Protein AF-A0A3N7HIH7-F1 (afdb_monomer_lite)

pLDDT: mean 72.69, std 20.43, range [29.17, 97.56]

Structure (mmCIF, N/CA/C/O backbone):
data_AF-A0A3N7HIH7-F1
#
_entry.id   AF-A0A3N7HIH7-F1
#
loop_
_atom_site.group_PDB
_atom_site.id
_atom_site.type_symbol
_atom_site.label_atom_id
_atom_site.label_alt_id
_atom_site.label_comp_id
_atom_site.label_asym_id
_atom_site.label_entity_id
_atom_site.label_seq_id
_atom_site.pdbx_PDB_ins_code
_atom_site.Cartn_x
_atom_site.Cartn_y
_atom_site.Cartn_z
_atom_site.occupancy
_atom_site.B_iso_or_equiv
_atom_site.auth_seq_id
_atom_site.auth_comp_id
_atom_site.auth_asym_id
_atom_site.auth_atom_id
_atom_site.pdbx_PDB_model_num
ATOM 1 N N . MET A 1 1 ? -7.453 26.188 -29.428 1.00 35.47 1 MET A N 1
ATOM 2 C CA . MET A 1 1 ? -6.052 26.285 -29.882 1.00 35.47 1 MET A CA 1
ATOM 3 C C . MET A 1 1 ? -5.220 26.556 -28.634 1.00 35.47 1 MET A C 1
ATOM 5 O O . MET A 1 1 ? -5.216 27.680 -28.158 1.00 35.47 1 MET A O 1
ATOM 9 N N . VAL A 1 2 ? -4.700 25.507 -27.990 1.00 34.72 2 VAL A N 1
ATOM 10 C CA . VAL A 1 2 ? -3.980 25.624 -26.710 1.00 34.72 2 VAL A CA 1
ATOM 11 C C . VAL A 1 2 ? -2.494 25.546 -27.032 1.00 34.72 2 VAL A C 1
ATOM 13 O O . VAL A 1 2 ? -2.020 24.510 -27.490 1.00 34.72 2 VAL A O 1
ATOM 16 N N . ASN A 1 3 ? -1.790 26.667 -26.881 1.00 35.81 3 ASN A N 1
ATOM 17 C CA . ASN A 1 3 ? -0.357 26.759 -27.138 1.00 35.81 3 ASN A CA 1
ATOM 18 C C . ASN A 1 3 ? 0.405 25.924 -26.103 1.00 35.81 3 ASN A C 1
ATOM 20 O O . ASN A 1 3 ? 0.483 26.299 -24.935 1.00 35.81 3 ASN A O 1
ATOM 24 N N . PHE A 1 4 ? 0.979 24.805 -26.544 1.00 35.56 4 PHE A N 1
ATOM 25 C CA . PHE A 1 4 ? 1.995 24.081 -25.789 1.00 35.56 4 PHE A CA 1
ATOM 26 C C . PHE A 1 4 ? 3.324 24.824 -25.941 1.00 35.56 4 PHE A C 1
ATOM 28 O O . PHE A 1 4 ? 3.888 24.907 -27.031 1.00 35.56 4 PHE A O 1
ATOM 35 N N . PHE A 1 5 ? 3.806 25.399 -24.844 1.00 38.72 5 PHE A N 1
ATOM 36 C CA . PHE A 1 5 ? 5.129 26.004 -24.771 1.00 38.72 5 PHE A CA 1
ATOM 37 C C . PHE A 1 5 ? 6.161 24.866 -24.751 1.00 38.72 5 PHE A C 1
ATOM 39 O O . PHE A 1 5 ? 6.376 24.229 -23.721 1.00 38.72 5 PHE A O 1
ATOM 46 N N . VAL A 1 6 ? 6.754 24.550 -25.905 1.00 36.47 6 VAL A N 1
ATOM 47 C CA . VAL A 1 6 ? 7.844 23.569 -25.996 1.00 36.47 6 VAL A CA 1
ATOM 48 C C . VAL A 1 6 ? 9.114 24.245 -25.489 1.00 36.47 6 VAL A C 1
ATOM 50 O O . VAL A 1 6 ? 9.761 25.008 -26.203 1.00 36.47 6 VAL A O 1
ATOM 53 N N . ALA A 1 7 ? 9.459 23.992 -24.228 1.00 40.62 7 ALA A N 1
ATOM 54 C CA . ALA A 1 7 ? 10.779 24.312 -23.711 1.00 40.62 7 ALA A CA 1
ATOM 55 C C . ALA A 1 7 ? 11.790 23.382 -24.396 1.00 40.62 7 ALA A C 1
ATOM 57 O O . ALA A 1 7 ? 11.833 22.186 -24.114 1.00 40.62 7 ALA A O 1
ATOM 58 N N . VAL A 1 8 ? 12.587 23.920 -25.321 1.00 40.75 8 VAL A N 1
ATOM 59 C CA . VAL A 1 8 ? 13.718 23.198 -25.914 1.00 40.75 8 VAL A CA 1
ATOM 60 C C . VAL A 1 8 ? 14.764 23.009 -24.818 1.00 40.75 8 VAL A C 1
ATOM 62 O O . VAL A 1 8 ? 15.527 23.921 -24.499 1.00 40.75 8 VAL A O 1
ATOM 65 N N . VAL A 1 9 ? 14.771 21.831 -24.195 1.00 45.22 9 VAL A N 1
ATOM 66 C CA . VAL A 1 9 ? 15.782 21.473 -23.199 1.00 45.22 9 VAL A CA 1
ATOM 67 C C . VAL A 1 9 ? 17.042 21.052 -23.946 1.00 45.22 9 VAL A C 1
ATOM 69 O O . VAL A 1 9 ? 17.162 19.925 -24.420 1.00 45.22 9 VAL A O 1
ATOM 72 N N . VAL A 1 10 ? 18.013 21.958 -24.044 1.00 46.09 10 VAL A N 1
ATOM 73 C CA . VAL A 1 10 ? 19.369 21.599 -24.471 1.00 46.09 10 VAL A CA 1
ATOM 74 C C . VAL A 1 10 ? 20.024 20.839 -23.315 1.00 46.09 10 VAL A C 1
ATOM 76 O O . VAL A 1 10 ? 20.563 21.431 -22.383 1.00 46.09 10 VAL A O 1
ATOM 79 N N . VAL A 1 11 ? 19.923 19.507 -23.333 1.00 47.94 11 VAL A N 1
ATOM 80 C CA . VAL A 1 11 ? 20.524 18.651 -22.303 1.00 47.94 11 VAL A CA 1
ATOM 81 C C . VAL A 1 11 ? 22.020 18.490 -22.573 1.00 47.94 11 VAL A C 1
ATOM 83 O O . VAL A 1 11 ? 22.443 17.765 -23.476 1.00 47.94 11 VAL A O 1
ATOM 86 N N . VAL A 1 12 ? 22.835 19.161 -21.759 1.00 49.09 12 VAL A N 1
ATOM 87 C CA . VAL A 1 12 ? 24.272 18.888 -21.643 1.00 49.09 12 VAL A CA 1
ATOM 88 C C . VAL A 1 12 ? 24.453 17.583 -20.861 1.00 49.09 12 VAL A C 1
ATOM 90 O O . VAL A 1 12 ? 23.816 17.378 -19.827 1.00 49.09 12 VAL A O 1
ATOM 93 N N . VAL A 1 13 ? 25.307 16.691 -21.365 1.00 51.38 13 VAL A N 1
ATOM 94 C CA . VAL A 1 13 ? 25.664 15.414 -20.723 1.00 51.38 13 VAL A CA 1
ATOM 95 C C . VAL A 1 13 ? 26.491 15.733 -19.477 1.00 51.38 13 VAL A C 1
ATOM 97 O O . VAL A 1 13 ? 27.703 15.907 -19.546 1.00 51.38 13 VAL A O 1
ATOM 100 N N . THR A 1 14 ? 25.826 15.858 -18.333 1.00 54.22 14 THR A N 1
ATOM 101 C CA . THR A 1 14 ? 26.451 15.997 -17.013 1.00 54.22 14 THR A CA 1
ATOM 102 C C . THR A 1 14 ? 26.058 14.808 -16.139 1.00 54.22 14 THR A C 1
ATOM 104 O O . THR A 1 14 ? 24.995 14.211 -16.325 1.00 54.22 14 THR A O 1
ATOM 107 N N . GLY A 1 15 ? 26.912 14.442 -15.176 1.00 51.56 15 GLY A N 1
ATOM 108 C CA . GLY A 1 15 ? 26.682 13.296 -14.282 1.00 51.56 15 GLY A CA 1
ATOM 109 C C . GLY A 1 15 ? 25.436 13.414 -13.391 1.00 51.56 15 GLY A C 1
ATOM 110 O O . GLY A 1 15 ? 25.001 12.419 -12.827 1.00 51.56 15 GLY A O 1
ATOM 111 N N . GLY A 1 16 ? 24.840 14.609 -13.295 1.00 61.75 16 GLY A N 1
ATOM 112 C CA . GLY A 1 16 ? 23.629 14.866 -12.514 1.00 61.75 16 GLY A CA 1
ATOM 113 C C . GLY A 1 16 ? 22.311 14.682 -13.273 1.00 61.75 16 GLY A C 1
ATOM 114 O O . GLY A 1 16 ? 21.254 14.784 -12.658 1.00 61.75 16 GLY A O 1
ATOM 115 N N . ASN A 1 17 ? 22.333 14.438 -14.591 1.00 65.12 17 ASN A N 1
ATOM 116 C CA . ASN A 1 17 ? 21.103 14.253 -15.361 1.00 65.12 17 ASN A CA 1
ATOM 117 C C . ASN A 1 17 ? 20.782 12.753 -15.546 1.00 65.12 17 ASN A C 1
ATOM 119 O O . ASN A 1 17 ? 21.523 12.066 -16.259 1.00 65.12 17 ASN A O 1
ATOM 123 N N . PRO A 1 18 ? 19.661 12.242 -14.996 1.00 65.50 18 PRO A N 1
ATOM 124 C CA . PRO A 1 18 ? 19.299 10.822 -15.086 1.00 65.50 18 PRO A CA 1
ATOM 125 C C . PRO A 1 18 ? 19.051 10.336 -16.527 1.00 65.50 18 PRO A C 1
ATOM 127 O O . PRO A 1 18 ? 19.099 9.139 -16.790 1.00 65.50 18 PRO A O 1
ATOM 130 N N . TYR A 1 19 ? 18.852 11.247 -17.487 1.00 66.06 19 TYR A N 1
ATOM 131 C CA . TYR A 1 19 ? 18.615 10.931 -18.901 1.00 66.06 19 TYR A CA 1
ATOM 132 C C . TYR A 1 19 ? 19.877 10.951 -19.769 1.00 66.06 19 TYR A C 1
ATOM 134 O O . TYR A 1 19 ? 19.815 10.656 -20.961 1.00 66.06 19 TYR A O 1
ATOM 142 N N . SER A 1 20 ? 21.033 11.276 -19.190 1.00 71.12 20 SER A N 1
ATOM 143 C CA . SER A 1 20 ? 22.301 11.443 -19.908 1.00 71.12 20 SER A CA 1
ATOM 144 C C . SER A 1 20 ? 22.701 10.193 -20.714 1.00 71.12 20 SER A C 1
ATOM 146 O O . SER A 1 20 ? 23.055 10.284 -21.890 1.00 71.12 20 SER A O 1
ATOM 148 N N . ARG A 1 21 ? 22.532 9.000 -20.122 1.00 74.19 21 ARG A N 1
ATOM 149 C CA . ARG A 1 21 ? 22.808 7.706 -20.780 1.00 74.19 21 ARG A CA 1
ATOM 150 C C . ARG A 1 21 ? 21.841 7.398 -21.926 1.00 74.19 21 ARG A C 1
ATOM 152 O O . ARG A 1 21 ? 22.224 6.787 -22.915 1.00 74.19 21 ARG A O 1
ATOM 159 N N . LEU A 1 22 ? 20.598 7.844 -21.802 1.00 70.44 22 LEU A N 1
ATOM 160 C CA . LEU A 1 22 ? 19.528 7.577 -22.762 1.00 70.44 22 LEU A CA 1
ATOM 161 C C . LEU A 1 22 ? 19.644 8.505 -23.978 1.00 70.44 22 LEU A C 1
ATOM 163 O O . LEU A 1 22 ? 19.509 8.068 -25.116 1.00 70.44 22 LEU A O 1
ATOM 167 N N . MET A 1 23 ? 20.029 9.760 -23.743 1.00 72.50 23 MET A N 1
ATOM 168 C CA . MET A 1 23 ? 20.368 10.717 -24.799 1.00 72.50 23 MET A CA 1
ATOM 169 C C . MET A 1 23 ? 21.633 10.319 -25.577 1.00 72.50 23 MET A C 1
ATOM 171 O O . MET A 1 23 ? 21.746 10.628 -26.764 1.00 72.50 23 MET A O 1
ATOM 175 N N . ALA A 1 24 ? 22.572 9.600 -24.951 1.00 77.56 24 ALA A N 1
ATOM 176 C CA . ALA A 1 24 ? 23.730 9.045 -25.653 1.00 77.56 24 ALA A CA 1
ATOM 177 C C . ALA A 1 24 ? 23.321 7.990 -26.700 1.00 77.56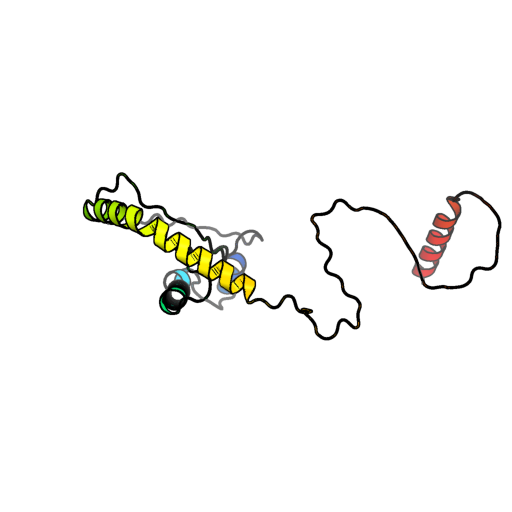 24 ALA A C 1
ATOM 179 O O . ALA A 1 24 ? 23.823 8.027 -27.820 1.00 77.56 24 ALA A O 1
ATOM 180 N N . LEU A 1 25 ? 22.354 7.120 -26.384 1.00 76.12 25 LEU A N 1
ATOM 181 C CA . LEU A 1 25 ? 21.837 6.106 -27.317 1.00 76.12 25 LEU A CA 1
ATOM 182 C C . LEU A 1 25 ? 21.152 6.723 -28.544 1.00 76.12 25 LEU A C 1
ATOM 184 O O . LEU A 1 25 ? 21.285 6.200 -29.651 1.00 76.12 25 LEU A O 1
ATOM 188 N N . GLN A 1 26 ? 20.480 7.862 -28.364 1.00 77.25 26 GLN A N 1
ATOM 189 C CA . GLN A 1 26 ? 19.893 8.616 -29.470 1.00 77.25 26 GLN A CA 1
ATOM 190 C C . GLN A 1 26 ? 20.966 9.234 -30.379 1.00 77.25 26 GLN A C 1
ATOM 192 O O . GLN A 1 26 ? 20.848 9.189 -31.601 1.00 77.25 26 GLN A O 1
ATOM 197 N N . ARG A 1 27 ? 22.071 9.737 -29.810 1.00 76.81 27 ARG A N 1
ATOM 198 C CA . ARG A 1 27 ? 23.220 10.238 -30.594 1.00 76.81 27 ARG A CA 1
ATOM 199 C C . ARG A 1 27 ? 23.995 9.137 -31.317 1.00 76.81 27 ARG A C 1
ATOM 201 O O . ARG A 1 27 ? 24.620 9.416 -32.333 1.00 76.81 27 ARG A O 1
ATOM 208 N N . MET A 1 28 ? 23.949 7.906 -30.813 1.00 83.50 28 MET A N 1
ATOM 209 C CA . MET A 1 28 ? 24.539 6.733 -31.464 1.00 83.50 28 MET A CA 1
ATOM 210 C C . MET A 1 28 ? 23.671 6.171 -32.602 1.00 83.50 28 MET A C 1
ATOM 212 O O . MET A 1 28 ? 24.068 5.194 -33.229 1.00 83.50 28 MET A O 1
ATOM 216 N N . GLY A 1 29 ? 22.494 6.754 -32.870 1.00 79.00 29 GLY A N 1
ATOM 217 C CA . GLY A 1 29 ? 21.594 6.302 -33.936 1.00 79.00 29 GLY A CA 1
ATOM 218 C C . GLY A 1 29 ? 20.944 4.940 -33.671 1.00 79.00 29 GLY A C 1
ATOM 219 O O . GLY A 1 29 ? 20.425 4.324 -34.593 1.00 79.00 29 GLY A O 1
ATOM 220 N N . ILE A 1 30 ? 20.986 4.455 -32.424 1.00 81.31 30 ILE A N 1
ATOM 221 C CA . ILE A 1 30 ? 20.379 3.175 -32.027 1.00 81.31 30 ILE A CA 1
ATOM 222 C C . ILE A 1 30 ? 18.875 3.353 -31.764 1.00 81.31 30 ILE A C 1
ATOM 224 O O . ILE A 1 30 ? 18.092 2.431 -31.977 1.00 81.31 30 ILE A O 1
ATOM 228 N N . VAL A 1 31 ? 18.460 4.535 -31.294 1.00 73.31 31 VAL A N 1
ATOM 229 C CA . VAL A 1 31 ? 17.062 4.866 -30.983 1.00 73.31 31 VAL A CA 1
ATOM 230 C C . VAL A 1 31 ? 16.741 6.259 -31.520 1.00 73.31 31 VAL A C 1
ATOM 232 O O . VAL A 1 31 ? 17.356 7.228 -31.092 1.00 73.31 31 VAL A O 1
ATOM 235 N N . ASP A 1 32 ? 15.759 6.376 -32.417 1.00 75.12 32 ASP A N 1
ATOM 236 C CA . ASP A 1 32 ? 15.474 7.635 -33.127 1.00 75.12 32 ASP A CA 1
ATOM 237 C C . ASP A 1 32 ? 14.960 8.758 -32.215 1.00 75.12 32 ASP A C 1
ATOM 239 O O . ASP A 1 32 ? 15.426 9.897 -32.274 1.00 75.12 32 ASP A O 1
ATOM 243 N N . ASN A 1 33 ? 13.970 8.450 -31.372 1.00 74.25 33 ASN A N 1
ATOM 244 C CA . ASN A 1 33 ? 13.333 9.431 -30.500 1.00 74.25 33 ASN A CA 1
ATOM 245 C C . ASN A 1 33 ? 13.012 8.821 -29.135 1.00 74.25 33 ASN A C 1
ATOM 247 O O . ASN A 1 33 ? 11.995 8.144 -28.964 1.00 74.25 33 ASN A O 1
ATOM 251 N N . TYR A 1 34 ? 13.882 9.084 -28.160 1.00 69.00 34 TYR A N 1
ATOM 252 C CA . TYR A 1 34 ? 13.726 8.568 -26.806 1.00 69.00 34 TYR A CA 1
ATOM 253 C C . TYR A 1 34 ? 12.529 9.191 -26.068 1.00 69.00 34 TYR A C 1
ATOM 255 O O . TYR A 1 34 ? 11.944 8.556 -25.194 1.00 69.00 34 TYR A O 1
ATOM 263 N N . GLU A 1 35 ? 12.101 10.403 -26.434 1.00 68.06 35 GLU A N 1
ATOM 264 C CA . GLU A 1 35 ? 10.983 11.078 -25.761 1.00 68.06 35 GLU A CA 1
ATOM 265 C C . GLU A 1 35 ? 9.656 10.331 -25.930 1.00 68.06 35 GLU A C 1
ATOM 267 O O . GLU A 1 35 ? 8.828 10.358 -25.020 1.00 68.06 35 GLU A O 1
ATOM 272 N N . ARG A 1 36 ? 9.506 9.559 -27.016 1.00 69.00 36 ARG A N 1
ATOM 273 C CA . ARG A 1 36 ? 8.323 8.720 -27.263 1.00 69.00 36 ARG A CA 1
ATOM 274 C C . ARG A 1 36 ? 8.100 7.653 -26.198 1.00 69.00 36 ARG A C 1
ATOM 276 O O . ARG A 1 36 ? 6.976 7.190 -26.051 1.00 69.00 36 ARG A O 1
ATOM 283 N N . ILE A 1 37 ? 9.120 7.250 -25.435 1.00 64.88 37 ILE A N 1
ATOM 284 C CA . ILE A 1 37 ? 8.929 6.262 -24.362 1.00 64.88 37 ILE A CA 1
ATOM 285 C C . ILE A 1 37 ? 8.016 6.795 -23.249 1.00 64.88 37 ILE A C 1
ATOM 287 O O . ILE A 1 37 ? 7.346 6.013 -22.583 1.00 64.88 37 ILE A O 1
ATOM 291 N N . ARG A 1 38 ? 7.935 8.124 -23.081 1.00 63.62 38 ARG A N 1
ATOM 292 C CA . ARG A 1 38 ? 7.010 8.766 -22.136 1.00 63.62 38 ARG A CA 1
ATOM 293 C C . ARG A 1 38 ? 5.553 8.655 -22.575 1.00 63.62 38 ARG A C 1
ATOM 295 O O . ARG A 1 38 ? 4.674 8.658 -21.718 1.00 63.62 38 ARG A O 1
ATOM 302 N N . ASP A 1 39 ? 5.310 8.501 -23.875 1.00 65.69 39 ASP A N 1
ATOM 303 C CA . ASP A 1 39 ? 3.968 8.290 -24.423 1.00 65.69 39 ASP A CA 1
ATOM 304 C C . ASP A 1 39 ? 3.482 6.848 -24.185 1.00 65.69 39 ASP A C 1
ATOM 306 O O . ASP A 1 39 ? 2.282 6.580 -24.176 1.00 65.69 39 ASP A O 1
ATOM 310 N N . PHE A 1 40 ? 4.407 5.914 -23.936 1.00 63.38 40 PHE A N 1
ATOM 311 C CA . PHE A 1 40 ? 4.116 4.512 -23.646 1.00 63.38 40 PHE A CA 1
ATOM 312 C C . PHE A 1 40 ? 4.251 4.231 -22.140 1.00 63.38 40 PHE A C 1
ATOM 314 O O . PHE A 1 40 ? 5.221 3.644 -21.669 1.00 63.38 40 PHE A O 1
ATOM 321 N N . SER A 1 41 ? 3.236 4.606 -21.357 1.00 67.00 41 SER A N 1
ATOM 322 C CA . SER A 1 41 ? 3.176 4.439 -19.890 1.00 67.00 41 SER A CA 1
ATOM 323 C C . SER A 1 41 ? 2.914 2.999 -19.400 1.00 67.00 41 SER A C 1
ATOM 325 O O . SER A 1 41 ? 2.452 2.789 -18.276 1.00 67.00 41 SER A O 1
ATOM 327 N N . VAL A 1 42 ? 3.238 1.985 -20.209 1.00 78.00 42 VAL A N 1
ATOM 328 C CA . VAL A 1 42 ? 2.938 0.567 -19.930 1.00 78.00 42 VAL A CA 1
ATOM 329 C C . VAL A 1 42 ? 3.601 0.094 -18.633 1.00 78.00 42 VAL A C 1
ATOM 331 O O . VAL A 1 42 ? 2.963 -0.572 -17.820 1.00 78.00 42 VAL A O 1
ATOM 334 N N . ALA A 1 43 ? 4.858 0.483 -18.404 1.00 79.69 43 ALA A N 1
ATOM 335 C CA . ALA A 1 43 ? 5.605 0.069 -17.220 1.00 79.69 43 ALA A CA 1
ATOM 336 C C . ALA A 1 43 ? 5.017 0.650 -15.922 1.00 79.69 43 ALA A C 1
ATOM 338 O O . ALA A 1 43 ? 4.796 -0.087 -14.967 1.00 79.69 43 ALA A O 1
ATOM 339 N N . VAL A 1 44 ? 4.702 1.950 -15.889 1.00 85.38 44 VAL A N 1
ATOM 340 C CA . VAL A 1 44 ? 4.173 2.608 -14.678 1.00 85.38 44 VAL A CA 1
ATOM 341 C C . VAL A 1 44 ? 2.786 2.072 -14.325 1.00 85.38 44 VAL A C 1
ATOM 343 O O . VAL A 1 44 ? 2.529 1.760 -13.165 1.00 85.38 44 VAL A O 1
ATOM 346 N N . ILE A 1 45 ? 1.911 1.898 -15.322 1.00 88.56 45 ILE A N 1
ATOM 347 C CA . ILE A 1 45 ? 0.576 1.325 -15.109 1.00 88.56 45 ILE A CA 1
ATOM 348 C C . ILE A 1 45 ? 0.685 -0.131 -14.633 1.00 88.56 45 ILE A C 1
ATOM 350 O O . ILE A 1 45 ? -0.029 -0.520 -13.712 1.00 88.56 45 ILE A O 1
ATOM 354 N N . GLY A 1 46 ? 1.605 -0.918 -15.202 1.00 91.69 46 GLY A N 1
ATOM 355 C CA . GLY A 1 46 ? 1.855 -2.298 -14.780 1.00 91.69 46 GLY A CA 1
ATOM 356 C C . GLY A 1 46 ? 2.322 -2.405 -13.326 1.00 91.69 46 GLY A C 1
ATOM 357 O O . GLY A 1 46 ? 1.788 -3.218 -12.572 1.00 91.69 46 GLY A O 1
ATOM 358 N N . VAL A 1 47 ? 3.253 -1.542 -12.903 1.00 91.44 47 VAL A N 1
ATOM 359 C CA . VAL A 1 47 ? 3.715 -1.482 -11.505 1.00 91.44 47 VAL A CA 1
ATOM 360 C C . VAL A 1 47 ? 2.563 -1.120 -10.566 1.00 91.44 47 VAL A C 1
ATOM 362 O O . VAL A 1 47 ? 2.342 -1.810 -9.573 1.00 91.44 47 VAL A O 1
ATOM 365 N N . VAL A 1 48 ? 1.778 -0.087 -10.890 1.00 93.62 48 VAL A N 1
ATOM 366 C CA . VAL A 1 48 ? 0.636 0.334 -10.058 1.00 93.62 48 VAL A CA 1
ATOM 367 C C . VAL A 1 48 ? -0.423 -0.768 -9.957 1.00 93.62 48 VAL A C 1
ATOM 369 O O . VAL A 1 48 ? -0.929 -1.029 -8.865 1.00 93.62 48 VAL A O 1
ATOM 372 N N . ALA A 1 49 ? -0.729 -1.454 -11.061 1.00 95.12 49 ALA A N 1
ATOM 373 C CA . ALA A 1 49 ? -1.665 -2.574 -11.062 1.00 95.12 49 ALA A CA 1
ATOM 374 C C . ALA A 1 49 ? -1.171 -3.727 -10.175 1.00 95.12 49 ALA A C 1
ATOM 376 O O . ALA A 1 49 ? -1.931 -4.228 -9.348 1.00 95.12 49 ALA A O 1
ATOM 377 N N . GLY A 1 50 ? 0.107 -4.106 -10.288 1.00 95.75 50 GLY A N 1
ATOM 378 C CA . GLY A 1 50 ? 0.707 -5.146 -9.450 1.00 95.75 50 GLY A CA 1
ATOM 379 C C . GLY A 1 50 ? 0.637 -4.813 -7.958 1.00 95.75 50 GLY A C 1
ATOM 380 O O . GLY A 1 50 ? 0.183 -5.637 -7.163 1.00 95.75 50 GLY A O 1
ATOM 381 N N . LEU A 1 51 ? 0.995 -3.581 -7.584 1.00 95.38 51 LEU A N 1
ATOM 382 C CA . LEU A 1 51 ? 0.918 -3.108 -6.199 1.00 95.38 51 LEU A CA 1
ATOM 383 C C . LEU A 1 51 ? -0.520 -3.126 -5.657 1.00 95.38 51 LEU A C 1
ATOM 385 O O . LEU A 1 51 ? -0.743 -3.510 -4.507 1.00 95.38 51 LEU A O 1
ATOM 389 N N . LEU A 1 52 ? -1.508 -2.764 -6.481 1.00 96.00 52 LEU A N 1
ATOM 390 C CA . LEU A 1 52 ? -2.919 -2.804 -6.098 1.00 96.00 52 LEU A CA 1
ATOM 391 C C . LEU A 1 52 ? -3.409 -4.240 -5.867 1.00 96.00 52 LEU A C 1
ATOM 393 O O . LEU A 1 52 ? -4.055 -4.505 -4.849 1.00 96.00 52 LEU A O 1
ATOM 397 N N . VAL A 1 53 ? -3.090 -5.174 -6.773 1.00 97.56 53 VAL A N 1
ATOM 398 C CA . VAL A 1 53 ? -3.450 -6.594 -6.608 1.00 97.56 53 VAL A CA 1
ATOM 399 C C . VAL A 1 53 ? -2.798 -7.158 -5.352 1.00 97.56 53 VAL A C 1
ATOM 401 O O . VAL A 1 53 ? -3.471 -7.802 -4.552 1.00 97.56 53 VAL A O 1
ATOM 404 N N . GLN A 1 54 ? -1.521 -6.857 -5.119 1.00 96.06 54 GLN A N 1
ATOM 405 C CA . GLN A 1 54 ? -0.823 -7.303 -3.919 1.00 96.06 54 GLN A CA 1
ATOM 406 C C . GLN A 1 54 ? -1.470 -6.751 -2.643 1.00 96.06 54 GLN A C 1
ATOM 408 O O . GLN A 1 54 ? -1.662 -7.497 -1.686 1.00 96.06 54 GLN A O 1
ATOM 413 N N . ASN A 1 55 ? -1.853 -5.470 -2.612 1.00 95.50 55 ASN A N 1
ATOM 414 C CA . ASN A 1 55 ? -2.544 -4.891 -1.458 1.00 95.50 55 ASN A CA 1
ATOM 415 C C . ASN A 1 55 ? -3.935 -5.509 -1.244 1.00 95.50 55 ASN A C 1
ATOM 417 O O . ASN A 1 55 ? -4.334 -5.755 -0.109 1.00 95.50 55 ASN A O 1
ATOM 421 N N . THR A 1 56 ? -4.633 -5.824 -2.336 1.00 95.94 56 THR A N 1
ATOM 422 C CA . THR A 1 56 ? -5.935 -6.504 -2.309 1.00 95.94 56 THR A CA 1
ATOM 423 C C . THR A 1 56 ? -5.809 -7.915 -1.740 1.00 95.94 56 THR A C 1
ATOM 425 O O . THR A 1 56 ? -6.585 -8.294 -0.869 1.00 95.94 56 THR A O 1
ATOM 428 N N . LEU A 1 57 ? -4.804 -8.681 -2.176 1.00 96.31 57 LEU A N 1
ATOM 429 C CA . LEU A 1 57 ? -4.534 -10.021 -1.653 1.00 96.31 57 LEU A CA 1
ATOM 430 C C . LEU A 1 57 ? -4.195 -9.976 -0.163 1.00 96.31 57 LEU A C 1
ATOM 432 O O . LEU A 1 57 ? -4.807 -10.715 0.602 1.00 96.31 57 LEU A O 1
ATOM 436 N N . LYS A 1 58 ? -3.295 -9.073 0.256 1.00 95.62 58 LYS A N 1
ATOM 437 C CA . LYS A 1 58 ? -2.964 -8.869 1.677 1.00 95.62 58 LYS A CA 1
ATOM 438 C C . LYS A 1 58 ? -4.213 -8.579 2.513 1.00 95.62 58 LYS A C 1
ATOM 440 O O . LYS A 1 58 ? -4.387 -9.158 3.580 1.00 95.62 58 LYS A O 1
ATOM 445 N N . PHE A 1 59 ? -5.111 -7.731 2.005 1.00 94.00 59 PHE A N 1
ATOM 446 C CA . PHE A 1 59 ? -6.351 -7.371 2.693 1.00 94.00 59 PHE A CA 1
ATOM 447 C C . PHE A 1 59 ? -7.348 -8.536 2.789 1.00 94.00 59 PHE A C 1
ATOM 449 O O . PHE A 1 59 ? -7.872 -8.805 3.866 1.00 94.00 59 PHE A O 1
ATOM 456 N N . LEU A 1 60 ? -7.603 -9.246 1.685 1.00 95.00 60 LEU A N 1
ATOM 457 C CA . LEU A 1 60 ? -8.605 -10.318 1.642 1.00 95.00 60 LEU A CA 1
ATOM 458 C C . LEU A 1 60 ? -8.156 -11.588 2.369 1.00 95.00 60 LEU A C 1
ATOM 460 O O . LEU A 1 60 ? -8.968 -12.244 3.015 1.00 95.00 60 LEU A O 1
ATOM 464 N N . LEU A 1 61 ? -6.876 -11.936 2.255 1.00 94.00 61 LEU A N 1
ATOM 465 C CA . LEU A 1 61 ? -6.308 -13.150 2.842 1.00 94.00 61 LEU A CA 1
ATOM 466 C C . LEU A 1 61 ? -5.682 -12.903 4.226 1.00 94.00 61 LEU A C 1
ATOM 468 O O . LEU A 1 61 ? -5.166 -13.841 4.822 1.00 94.00 61 LEU A O 1
ATOM 472 N N . GLN A 1 62 ? -5.744 -11.668 4.739 1.00 87.62 62 GLN A N 1
ATOM 473 C CA . GLN A 1 62 ? -5.288 -11.282 6.082 1.00 87.62 62 GLN A CA 1
ATOM 474 C C . GLN A 1 62 ? -3.824 -11.664 6.373 1.00 87.62 62 GLN A C 1
ATOM 476 O O . GLN A 1 62 ? -3.515 -12.152 7.456 1.00 87.62 62 GLN A O 1
ATOM 481 N N . PHE A 1 63 ? -2.920 -11.434 5.415 1.00 90.31 63 PHE A N 1
ATOM 482 C CA . PHE A 1 63 ? -1.483 -11.678 5.588 1.00 90.31 63 PHE A CA 1
ATOM 483 C C . PHE A 1 63 ? -0.655 -10.437 5.247 1.00 90.31 63 PHE A C 1
ATOM 485 O O . PHE A 1 63 ? -1.009 -9.645 4.368 1.00 90.31 63 PHE A O 1
ATOM 492 N N . GLY A 1 64 ? 0.489 -10.294 5.917 1.00 90.94 64 GLY A N 1
ATOM 493 C CA . GLY A 1 64 ? 1.372 -9.140 5.764 1.00 90.94 64 GLY A CA 1
ATOM 494 C C . GLY A 1 64 ? 0.721 -7.814 6.178 1.00 90.94 64 GLY A C 1
ATOM 495 O O . GLY A 1 64 ? -0.361 -7.771 6.758 1.00 90.94 64 GLY A O 1
ATOM 496 N N . HIS A 1 65 ? 1.391 -6.701 5.869 1.00 89.00 65 HIS A N 1
ATOM 497 C CA . HIS A 1 65 ? 0.906 -5.363 6.215 1.00 89.00 65 HIS A CA 1
ATOM 498 C C . HIS A 1 65 ? 0.160 -4.710 5.041 1.00 89.00 65 HIS A C 1
ATOM 500 O O . HIS A 1 65 ? 0.726 -4.527 3.955 1.00 89.00 65 HIS A O 1
ATOM 506 N N . VAL A 1 66 ? -1.098 -4.315 5.250 1.00 93.06 66 VAL A N 1
ATOM 507 C CA . VAL A 1 66 ? -1.906 -3.571 4.265 1.00 93.06 66 VAL A CA 1
ATOM 508 C C . VAL A 1 66 ? -1.547 -2.090 4.324 1.00 93.06 66 VAL A C 1
ATOM 510 O O . VAL A 1 66 ? -1.509 -1.498 5.395 1.00 93.06 66 VAL A O 1
ATOM 513 N N . SER A 1 67 ? -1.287 -1.471 3.174 1.00 93.69 67 SER A N 1
ATOM 514 C CA . SER A 1 67 ? -0.943 -0.046 3.102 1.00 93.69 67 SER A CA 1
ATOM 515 C C . SER A 1 67 ? -2.185 0.764 2.705 1.00 93.69 67 SER A C 1
ATOM 517 O O . SER A 1 67 ? -2.694 0.550 1.601 1.00 93.6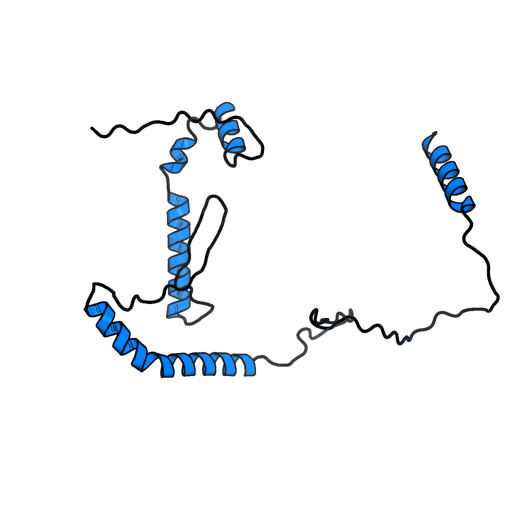9 67 SER A O 1
ATOM 519 N N . PRO A 1 68 ? -2.682 1.694 3.548 1.00 92.50 68 PRO A N 1
ATOM 520 C CA . PRO A 1 68 ? -3.822 2.554 3.203 1.00 92.50 68 PRO A CA 1
ATOM 521 C C . PRO A 1 68 ? -3.522 3.491 2.030 1.00 92.50 68 PRO A C 1
ATOM 523 O O . PRO A 1 68 ? -4.394 3.780 1.214 1.00 92.50 68 PRO A O 1
ATOM 526 N N . TYR A 1 69 ? -2.273 3.945 1.937 1.00 94.31 69 TYR A N 1
ATOM 527 C CA . TYR A 1 69 ? -1.750 4.676 0.796 1.00 94.31 69 TYR A CA 1
ATOM 528 C C . TYR A 1 69 ? -0.337 4.194 0.479 1.00 94.31 69 TYR A C 1
ATOM 530 O O . TYR A 1 69 ? 0.510 4.069 1.367 1.00 94.31 69 TYR A O 1
ATOM 538 N N . LEU A 1 70 ? -0.086 3.976 -0.809 1.00 94.88 70 LEU A N 1
ATOM 539 C CA . LEU A 1 70 ? 1.226 3.671 -1.354 1.00 94.88 70 LEU A CA 1
ATOM 540 C C . LEU A 1 70 ? 1.418 4.488 -2.631 1.00 94.88 70 LEU A C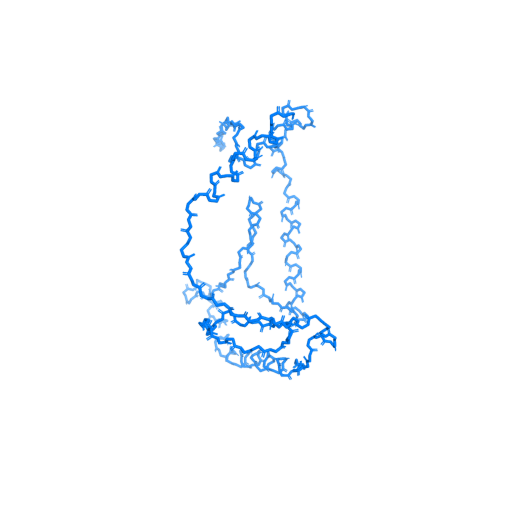 1
ATOM 542 O O . LEU A 1 70 ? 0.696 4.303 -3.610 1.00 94.88 70 LEU A O 1
ATOM 546 N N . GLY A 1 71 ? 2.376 5.409 -2.605 1.00 93.12 71 GLY A N 1
ATOM 547 C CA . GLY A 1 71 ? 2.790 6.160 -3.783 1.00 93.12 71 GLY A CA 1
ATOM 548 C C . GLY A 1 71 ? 3.917 5.454 -4.533 1.00 93.12 71 GLY A C 1
ATOM 549 O O . GLY A 1 71 ? 4.655 4.658 -3.958 1.00 93.12 71 GLY A O 1
ATOM 550 N N . TYR A 1 72 ? 4.086 5.799 -5.809 1.00 92.50 72 TYR A N 1
ATOM 551 C CA . TYR A 1 72 ? 5.231 5.374 -6.611 1.00 92.50 72 TYR A CA 1
ATOM 552 C C . TYR A 1 72 ? 5.796 6.561 -7.393 1.00 92.50 72 TYR A C 1
ATOM 554 O O . TYR A 1 72 ? 5.091 7.187 -8.186 1.00 92.50 72 TYR A O 1
ATOM 562 N N . ASN A 1 73 ? 7.072 6.877 -7.162 1.00 87.62 73 ASN A N 1
ATOM 563 C CA . ASN A 1 73 ? 7.831 7.845 -7.944 1.00 87.62 73 ASN A CA 1
ATOM 564 C C . ASN A 1 73 ? 8.919 7.121 -8.744 1.00 87.62 73 ASN A C 1
ATOM 566 O O . ASN A 1 73 ? 10.000 6.846 -8.224 1.00 87.62 73 ASN A O 1
ATOM 570 N N . SER A 1 74 ? 8.637 6.872 -10.023 1.00 84.81 74 SER A N 1
ATOM 571 C CA . SER A 1 74 ? 9.516 6.139 -10.943 1.00 84.81 74 SER A CA 1
ATOM 572 C C . SER A 1 74 ? 10.837 6.840 -11.258 1.00 84.81 74 SER A C 1
ATOM 574 O O . SER A 1 74 ? 11.741 6.214 -11.787 1.00 84.81 74 SER A O 1
ATOM 576 N N . LEU A 1 75 ? 10.967 8.144 -10.990 1.00 80.19 75 LEU A N 1
ATOM 577 C CA . LEU A 1 75 ? 12.211 8.871 -11.277 1.00 80.19 75 LEU A CA 1
ATOM 578 C C . LEU A 1 75 ? 13.276 8.671 -10.199 1.00 80.19 75 LEU A C 1
ATOM 580 O O . LEU A 1 75 ? 14.456 8.876 -10.466 1.00 80.19 75 LEU A O 1
ATOM 584 N N . LYS A 1 76 ? 12.851 8.349 -8.975 1.00 84.94 76 LYS A N 1
ATOM 585 C CA . LYS A 1 76 ? 13.728 8.156 -7.812 1.00 84.94 76 LYS A CA 1
ATOM 586 C C . LYS A 1 76 ? 13.607 6.751 -7.220 1.00 84.94 76 LYS A C 1
ATOM 588 O O . LYS A 1 76 ? 14.119 6.536 -6.129 1.00 84.94 76 LYS A O 1
ATOM 593 N N . ASP A 1 77 ? 12.862 5.865 -7.885 1.00 87.25 77 ASP A N 1
ATOM 594 C CA . ASP A 1 77 ? 12.464 4.545 -7.385 1.00 87.25 77 ASP A CA 1
ATOM 595 C C . ASP A 1 77 ? 12.007 4.585 -5.920 1.00 87.25 77 ASP A C 1
ATOM 597 O O . ASP A 1 77 ? 12.411 3.793 -5.073 1.00 87.25 77 ASP A O 1
ATOM 601 N N . TYR A 1 78 ? 11.169 5.579 -5.620 1.00 91.06 78 TYR A N 1
ATOM 602 C CA . TYR A 1 78 ? 10.759 5.903 -4.261 1.00 91.06 78 TYR A CA 1
ATOM 603 C C . TYR A 1 78 ? 9.296 5.523 -4.020 1.00 91.06 78 TYR A C 1
ATOM 605 O O . TYR A 1 78 ? 8.410 5.903 -4.794 1.00 91.06 78 TYR A O 1
ATOM 613 N N . PHE A 1 79 ? 9.053 4.807 -2.919 1.00 94.00 79 PHE A N 1
ATOM 614 C CA . PHE A 1 79 ? 7.761 4.221 -2.555 1.00 94.00 79 PHE A CA 1
ATOM 615 C C . PHE A 1 79 ? 7.263 4.772 -1.207 1.00 94.00 79 PHE A C 1
ATOM 617 O O . PHE A 1 79 ? 7.434 4.124 -0.175 1.00 94.00 79 PHE A O 1
ATOM 624 N N . PRO A 1 80 ? 6.679 5.985 -1.165 1.00 94.81 80 PRO A N 1
ATOM 625 C CA . PRO A 1 80 ? 6.177 6.555 0.078 1.00 94.81 80 PRO A CA 1
ATOM 626 C C . PRO A 1 80 ? 4.896 5.858 0.541 1.00 94.81 80 PRO A C 1
ATOM 628 O O . PRO A 1 80 ? 3.911 5.777 -0.198 1.00 94.81 80 PRO A O 1
ATOM 631 N N . THR A 1 81 ? 4.882 5.446 1.802 1.00 93.88 81 THR A N 1
ATOM 632 C CA . THR A 1 81 ? 3.681 5.009 2.519 1.00 93.88 81 THR A CA 1
ATOM 633 C C . THR A 1 81 ? 3.213 6.103 3.466 1.00 93.88 81 THR A C 1
ATOM 635 O O . THR A 1 81 ? 4.026 6.752 4.123 1.00 93.88 81 THR A O 1
ATOM 638 N N . MET A 1 82 ? 1.903 6.308 3.556 1.00 90.38 82 MET A N 1
ATOM 639 C CA . MET A 1 82 ? 1.303 7.248 4.506 1.00 90.38 82 MET A CA 1
ATOM 640 C C . MET A 1 82 ? -0.085 6.772 4.930 1.00 90.38 82 MET A C 1
ATOM 642 O O . MET A 1 82 ? -0.693 5.915 4.287 1.00 90.38 82 MET A O 1
ATOM 646 N N . GLU A 1 83 ? -0.593 7.345 6.014 1.00 89.19 83 GLU A N 1
ATOM 647 C CA . GLU A 1 83 ? -1.939 7.083 6.508 1.00 89.19 83 GLU A CA 1
ATOM 648 C C . GLU A 1 83 ? -2.808 8.323 6.327 1.00 89.19 83 GLU A C 1
ATOM 650 O O . GLU A 1 83 ? -2.618 9.350 6.981 1.00 89.19 83 GLU A O 1
ATOM 655 N N . MET A 1 84 ? -3.784 8.230 5.426 1.00 87.88 84 MET A N 1
ATOM 656 C CA . MET A 1 84 ? -4.744 9.305 5.198 1.00 87.88 84 MET A CA 1
ATOM 657 C C . MET A 1 84 ? -5.915 9.159 6.170 1.00 87.88 84 MET A C 1
ATOM 659 O O . MET A 1 84 ? -6.633 8.160 6.157 1.00 87.88 84 MET A O 1
ATOM 663 N N . ARG A 1 85 ? -6.126 10.171 7.014 1.00 91.38 85 ARG A N 1
ATOM 664 C CA . ARG A 1 85 ? -7.260 10.222 7.946 1.00 91.38 85 ARG A CA 1
ATOM 665 C C . ARG A 1 85 ? -8.490 10.848 7.268 1.00 91.38 85 ARG A C 1
ATOM 667 O O . ARG A 1 85 ? -8.331 11.773 6.469 1.00 91.38 85 ARG A O 1
ATOM 674 N N . PRO A 1 86 ? -9.716 10.410 7.609 1.00 92.88 86 PRO A N 1
ATOM 675 C CA . PRO A 1 86 ? -10.932 11.085 7.165 1.00 92.88 86 PRO A CA 1
ATOM 676 C C . PRO A 1 86 ? -10.974 12.547 7.627 1.00 92.88 86 PRO A C 1
ATOM 678 O O . PRO A 1 86 ? -10.573 12.861 8.746 1.00 92.88 86 PRO A O 1
ATOM 681 N N . ASN A 1 87 ? -11.494 13.433 6.776 1.00 94.56 87 ASN A N 1
ATOM 682 C CA . ASN A 1 87 ? -11.702 14.838 7.120 1.00 94.56 87 ASN A CA 1
ATOM 683 C C . ASN A 1 87 ? -13.040 15.018 7.880 1.00 94.56 87 ASN A C 1
ATOM 685 O O . ASN A 1 87 ? -14.087 14.718 7.290 1.00 94.56 87 ASN A O 1
ATOM 689 N N . PRO A 1 88 ? -13.045 15.570 9.114 1.00 93.25 88 PRO A N 1
ATOM 690 C CA . PRO A 1 88 ? -14.271 15.848 9.874 1.00 93.25 88 PRO A CA 1
ATOM 691 C C . PRO A 1 88 ? -15.206 16.877 9.224 1.00 93.25 88 PRO A C 1
ATOM 693 O O . PRO A 1 88 ? -16.386 16.934 9.552 1.00 93.25 88 PRO A O 1
ATOM 696 N N . GLN A 1 89 ? -14.689 17.702 8.311 1.00 94.62 89 GLN A N 1
ATOM 697 C CA . GLN A 1 89 ? -15.447 18.707 7.559 1.00 94.62 89 GLN A CA 1
ATOM 698 C C . GLN A 1 89 ? -15.624 18.299 6.088 1.00 94.62 89 GLN A C 1
ATOM 700 O O . GLN A 1 89 ? -15.652 19.143 5.193 1.00 94.62 89 GLN A O 1
ATOM 705 N N . CYS A 1 90 ? -15.694 16.993 5.807 1.00 95.31 90 CYS A N 1
ATOM 706 C CA . CYS A 1 90 ? -15.940 16.498 4.456 1.00 95.31 90 CYS A CA 1
ATOM 707 C C . CYS A 1 90 ? -17.266 17.050 3.906 1.00 95.31 90 CYS A C 1
ATOM 709 O O . CYS A 1 90 ? -18.293 17.005 4.579 1.00 95.31 90 CYS A O 1
ATOM 711 N N . SER A 1 91 ? -17.261 17.521 2.657 1.00 96.88 91 SER A N 1
ATOM 712 C CA . SER A 1 91 ? -18.467 18.008 1.973 1.00 96.88 91 SER A CA 1
ATOM 713 C C . SER A 1 91 ? -19.487 16.900 1.675 1.00 96.88 91 SER A C 1
ATOM 715 O O . SER A 1 91 ? -20.653 17.188 1.417 1.00 96.88 91 SER A O 1
ATOM 717 N N . ASN A 1 92 ? -19.071 15.631 1.711 1.00 96.62 92 ASN A N 1
ATOM 718 C CA . ASN A 1 92 ? -19.937 14.481 1.481 1.00 96.62 92 ASN A CA 1
ATOM 719 C C . ASN A 1 92 ? -20.598 14.019 2.792 1.00 96.62 92 ASN A C 1
ATOM 721 O O . ASN A 1 92 ? -19.936 13.443 3.658 1.00 96.62 92 ASN A O 1
ATOM 725 N N . ALA A 1 93 ? -21.917 14.200 2.904 1.00 95.88 93 ALA A N 1
ATOM 726 C CA . ALA A 1 93 ? -22.695 13.798 4.078 1.00 95.88 93 ALA A CA 1
ATOM 727 C C . ALA A 1 93 ? -22.569 12.296 4.400 1.00 95.88 93 ALA A C 1
ATOM 729 O O . ALA A 1 93 ? -22.347 11.932 5.553 1.00 95.88 93 ALA A O 1
ATOM 730 N N . ALA A 1 94 ? -22.580 11.427 3.383 1.00 96.62 94 ALA A N 1
ATOM 731 C CA . ALA A 1 94 ? -22.449 9.982 3.574 1.00 96.62 94 ALA A CA 1
ATOM 732 C C . ALA A 1 94 ? -21.041 9.569 4.047 1.00 96.62 94 ALA A C 1
ATOM 734 O O . ALA A 1 94 ? -20.853 8.472 4.575 1.00 96.62 94 ALA A O 1
ATOM 735 N N . CYS A 1 95 ? -20.025 10.416 3.838 1.00 95.69 95 CYS A N 1
ATOM 736 C CA . CYS A 1 95 ? -18.708 10.214 4.440 1.00 95.69 95 CYS A CA 1
ATOM 737 C C . CYS A 1 95 ? -18.758 10.514 5.941 1.00 95.69 95 CYS A C 1
ATOM 739 O O . CYS A 1 95 ? -18.262 9.718 6.730 1.00 95.69 95 CYS A O 1
ATOM 741 N N . LEU A 1 96 ? -19.393 11.622 6.340 1.00 95.44 96 LEU A N 1
ATOM 742 C CA . LEU A 1 96 ? -19.538 12.005 7.748 1.00 95.44 96 LEU A CA 1
ATOM 743 C C . LEU A 1 96 ? -20.361 10.989 8.551 1.00 95.44 96 LEU A C 1
ATOM 745 O O . LEU A 1 96 ? -20.053 10.740 9.712 1.00 95.44 96 LEU A O 1
ATOM 749 N N . GLU A 1 97 ? -21.388 10.391 7.949 1.00 94.69 97 GLU A N 1
ATOM 750 C CA . GLU A 1 97 ? -22.177 9.319 8.573 1.00 94.69 97 GLU A CA 1
ATOM 751 C C . GLU A 1 97 ? -21.322 8.076 8.837 1.00 94.69 97 GLU A C 1
ATOM 753 O O . GLU A 1 97 ? -21.195 7.662 9.989 1.00 94.69 97 GLU A O 1
ATOM 758 N N . ARG A 1 98 ? -20.615 7.571 7.818 1.00 95.19 98 ARG A N 1
ATOM 759 C CA . ARG A 1 98 ? -19.684 6.440 7.974 1.00 95.19 98 ARG A CA 1
ATOM 760 C C . ARG A 1 98 ? -18.555 6.722 8.957 1.00 95.19 98 ARG A C 1
ATOM 762 O O . ARG A 1 98 ? -18.096 5.815 9.636 1.00 95.19 98 ARG A O 1
ATOM 769 N N . GLN A 1 99 ? -18.093 7.971 9.058 1.00 94.69 99 GLN A N 1
ATOM 770 C CA . GLN A 1 99 ? -17.111 8.349 10.077 1.00 94.69 99 GLN A CA 1
ATOM 771 C C . GLN A 1 99 ? -17.665 8.140 11.490 1.00 94.69 99 GLN A C 1
ATOM 773 O O . GLN A 1 99 ? -16.943 7.646 12.350 1.00 94.69 99 GLN A O 1
ATOM 778 N N . LYS A 1 100 ? -18.937 8.479 11.736 1.00 93.06 100 LYS A N 1
ATOM 779 C CA . LYS A 1 100 ? -19.582 8.258 13.039 1.00 93.06 100 LYS A CA 1
ATOM 780 C C . LYS A 1 100 ? -19.737 6.770 13.339 1.00 93.06 100 LYS A C 1
ATOM 782 O O . LYS A 1 100 ? -19.413 6.357 14.445 1.00 93.06 100 LYS A O 1
ATOM 787 N N . GLU A 1 101 ? -20.177 5.983 12.358 1.00 93.88 101 GLU A N 1
ATOM 788 C CA . GLU A 1 101 ? -20.283 4.520 12.470 1.00 93.88 101 GLU A CA 1
ATOM 789 C C . GLU A 1 101 ? -18.918 3.898 12.791 1.00 93.88 101 GLU A C 1
ATOM 791 O O . GLU A 1 101 ? -18.763 3.197 13.789 1.00 93.88 101 GLU A O 1
ATOM 796 N N . TYR A 1 102 ? -17.889 4.269 12.027 1.00 91.44 102 TYR A N 1
ATOM 797 C CA . TYR A 1 102 ? -16.526 3.793 12.233 1.00 91.44 102 TYR A CA 1
ATOM 798 C C . TYR A 1 102 ? -15.981 4.142 13.623 1.00 91.44 102 TYR A C 1
ATOM 800 O O . TYR A 1 102 ? -15.298 3.329 14.234 1.00 91.44 102 TYR A O 1
ATOM 808 N N . LEU A 1 103 ? -16.281 5.329 14.164 1.00 89.19 103 LEU A N 1
ATOM 809 C CA . LEU A 1 103 ? -15.852 5.709 15.517 1.00 89.19 103 LEU A CA 1
ATOM 810 C C . LEU A 1 103 ? -16.455 4.813 16.608 1.00 89.19 103 LEU A C 1
ATOM 812 O O . LEU A 1 103 ? -15.809 4.617 17.637 1.00 89.19 103 LEU A O 1
ATOM 816 N N . LEU A 1 104 ? -17.657 4.272 16.389 1.00 90.12 104 LEU A N 1
ATOM 817 C CA . LEU A 1 104 ? -18.302 3.339 17.313 1.00 90.12 104 LEU A CA 1
ATOM 818 C C . LEU A 1 104 ? -17.704 1.929 17.208 1.00 90.12 104 LEU A C 1
ATOM 820 O O . LEU A 1 104 ? -17.534 1.263 18.226 1.00 90.12 104 LEU A O 1
ATOM 824 N N . GLU A 1 105 ? -17.354 1.483 16.000 1.00 87.25 105 GLU A N 1
ATOM 825 C CA . GLU A 1 105 ? -16.834 0.131 15.738 1.00 87.25 105 GLU A CA 1
ATOM 826 C C . GLU A 1 105 ? -15.323 -0.007 15.989 1.00 87.25 105 GLU A C 1
ATOM 828 O O . GLU A 1 105 ? -14.837 -1.068 16.398 1.00 87.25 105 GLU A O 1
ATOM 833 N N . LYS A 1 106 ? -14.566 1.077 15.788 1.00 85.81 106 LYS A N 1
ATOM 834 C CA . LYS A 1 106 ? -13.101 1.109 15.873 1.00 85.81 106 LYS A CA 1
ATOM 835 C C . LYS A 1 106 ? -12.524 0.510 17.168 1.00 85.81 106 LYS A C 1
ATOM 837 O O . LYS A 1 106 ? -11.572 -0.261 17.063 1.00 85.81 106 LYS A O 1
ATOM 842 N N . PRO A 1 107 ? -13.038 0.811 18.379 1.00 84.44 107 PRO A N 1
ATOM 843 C CA . PRO A 1 107 ? -12.442 0.307 19.617 1.00 84.44 107 PRO A CA 1
ATOM 844 C C . PRO A 1 107 ? -12.422 -1.224 19.692 1.00 84.44 107 PRO A C 1
ATOM 846 O O . PRO A 1 107 ? -11.444 -1.804 20.165 1.00 84.44 107 PRO A O 1
ATOM 849 N N . ALA A 1 108 ? -13.479 -1.872 19.198 1.00 83.19 108 ALA A N 1
ATOM 850 C CA . ALA A 1 108 ? -13.585 -3.325 19.171 1.00 83.19 108 ALA A CA 1
ATOM 851 C C . ALA A 1 108 ? -12.646 -3.940 18.119 1.00 83.19 108 ALA A C 1
ATOM 853 O O . ALA A 1 108 ? -11.970 -4.929 18.402 1.00 83.19 108 ALA A O 1
ATOM 854 N N . GLY A 1 109 ? -12.555 -3.325 16.934 1.00 81.00 109 GLY A N 1
ATOM 855 C CA . GLY A 1 109 ? -11.649 -3.761 15.867 1.00 81.00 109 GLY A CA 1
ATOM 856 C C . GLY A 1 109 ? -10.173 -3.651 16.256 1.00 81.00 109 GLY A C 1
ATOM 857 O O . GLY A 1 109 ? -9.430 -4.623 16.141 1.00 81.00 109 GLY A O 1
ATOM 858 N N . ASP A 1 110 ? -9.761 -2.504 16.799 1.00 82.06 110 ASP A N 1
ATOM 859 C CA . ASP A 1 110 ? -8.380 -2.271 17.237 1.00 82.06 110 ASP A CA 1
ATOM 860 C C . ASP A 1 110 ? -7.977 -3.226 18.375 1.00 82.06 110 ASP A C 1
ATOM 862 O O . ASP A 1 110 ? -6.836 -3.684 18.433 1.00 82.06 110 ASP A O 1
ATOM 866 N N . ALA A 1 111 ? -8.904 -3.542 19.289 1.00 82.81 111 ALA A N 1
ATOM 867 C CA . ALA A 1 111 ? -8.668 -4.516 20.352 1.00 82.81 111 ALA A CA 1
ATOM 868 C C . ALA A 1 111 ? -8.493 -5.938 19.799 1.00 82.81 111 ALA A C 1
ATOM 870 O O . ALA A 1 111 ? -7.587 -6.647 20.227 1.00 82.81 111 ALA A O 1
ATOM 871 N N . ALA A 1 112 ? -9.304 -6.335 18.815 1.00 81.69 112 ALA A N 1
ATOM 872 C CA . ALA A 1 112 ? -9.187 -7.639 18.168 1.00 81.69 112 ALA A CA 1
ATOM 873 C C . ALA A 1 112 ? -7.883 -7.788 17.365 1.00 81.69 112 ALA A C 1
ATOM 875 O O . ALA A 1 112 ? -7.273 -8.856 17.387 1.00 81.69 112 ALA A O 1
ATOM 876 N N . ILE A 1 113 ? -7.431 -6.729 16.682 1.00 81.44 113 ILE A N 1
ATOM 877 C CA . ILE A 1 113 ? -6.154 -6.732 15.952 1.00 81.44 113 ILE A CA 1
ATOM 878 C C . ILE A 1 113 ? -4.981 -6.841 16.930 1.00 81.44 113 ILE A C 1
ATOM 880 O O . ILE A 1 113 ? -4.122 -7.698 16.736 1.00 81.44 113 ILE A O 1
ATOM 884 N N . ARG A 1 114 ? -4.969 -6.041 18.008 1.00 81.31 114 ARG A N 1
ATOM 885 C CA . ARG A 1 114 ? -3.931 -6.137 19.048 1.00 81.31 114 ARG A CA 1
ATOM 886 C C . ARG A 1 114 ? -3.886 -7.524 19.680 1.00 81.31 114 ARG A C 1
ATOM 888 O O . ARG A 1 114 ? -2.817 -8.111 19.733 1.00 81.31 114 ARG A O 1
ATOM 895 N N . ALA A 1 115 ? -5.036 -8.084 20.050 1.00 83.06 115 ALA A N 1
ATOM 896 C CA . ALA A 1 115 ? -5.104 -9.426 20.621 1.00 83.06 115 ALA A CA 1
ATOM 897 C C . ALA A 1 115 ? -4.586 -10.507 19.655 1.00 83.06 115 ALA A C 1
ATOM 899 O O . ALA A 1 115 ? -3.923 -11.444 20.088 1.00 83.06 115 ALA A O 1
ATOM 900 N N . LYS A 1 116 ? -4.852 -10.383 18.344 1.00 82.38 116 LYS A N 1
ATOM 901 C CA . LYS A 1 116 ? -4.287 -11.289 17.331 1.00 82.38 116 LYS A CA 1
ATOM 902 C C . LYS A 1 116 ? -2.768 -11.159 17.223 1.00 82.38 116 LYS A C 1
ATOM 904 O O . LYS A 1 116 ? -2.095 -12.181 17.204 1.00 82.38 116 LYS A O 1
ATOM 909 N N . MET A 1 117 ? -2.241 -9.935 17.179 1.00 79.94 117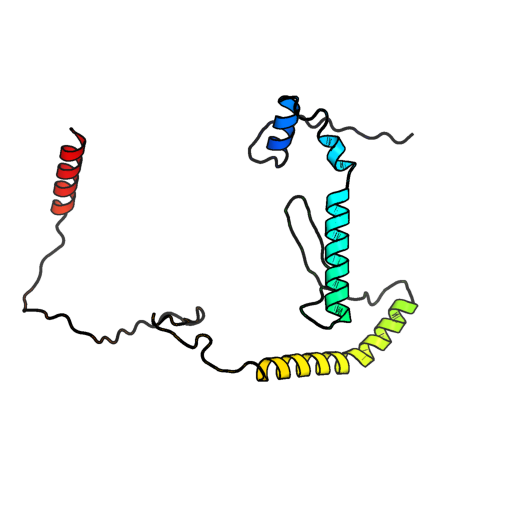 MET A N 1
ATOM 910 C CA . MET A 1 117 ? -0.794 -9.697 17.118 1.00 79.94 117 MET A CA 1
ATOM 911 C C . MET A 1 117 ? -0.080 -10.188 18.384 1.00 79.94 117 MET A C 1
ATOM 913 O O . MET A 1 117 ? 0.973 -10.805 18.286 1.00 79.94 117 MET A O 1
ATOM 917 N N . GLU A 1 118 ? -0.661 -9.959 19.563 1.00 84.88 118 GLU A N 1
ATOM 918 C CA . GLU A 1 118 ? -0.144 -10.463 20.842 1.00 84.88 118 GLU A CA 1
ATOM 919 C C . GLU A 1 118 ? -0.175 -11.996 20.895 1.00 84.88 118 GLU A C 1
ATOM 921 O O . GLU A 1 118 ? 0.804 -12.618 21.297 1.00 84.88 118 GLU A O 1
ATOM 926 N N . ALA 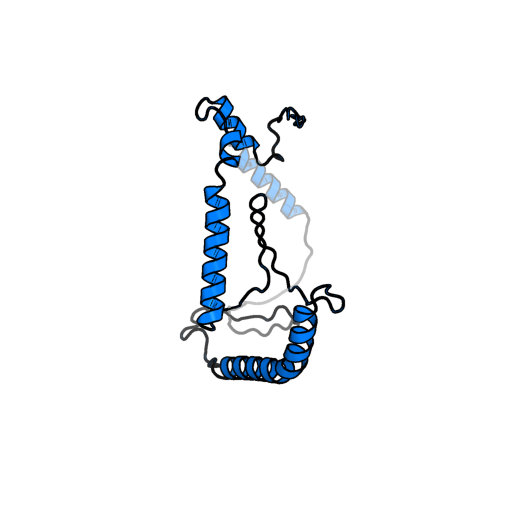A 1 119 ? -1.261 -12.626 20.437 1.00 79.12 119 ALA A N 1
ATOM 927 C CA . ALA A 1 119 ? -1.349 -14.082 20.356 1.00 79.12 119 ALA A CA 1
ATOM 928 C C . ALA A 1 119 ? -0.337 -14.678 19.362 1.00 79.12 119 ALA A C 1
ATOM 930 O O . ALA A 1 119 ? 0.246 -15.720 19.646 1.00 79.12 119 ALA A O 1
ATOM 931 N N . GLU A 1 120 ? -0.107 -14.029 18.218 1.00 80.69 120 GLU A N 1
ATOM 932 C CA . GLU A 1 120 ? 0.895 -14.455 17.236 1.00 80.69 120 GLU A CA 1
ATOM 933 C C . GLU A 1 120 ? 2.323 -14.287 17.774 1.00 80.69 120 GLU A C 1
ATOM 935 O O . GLU A 1 120 ? 3.143 -15.182 17.593 1.00 80.69 120 GLU A O 1
ATOM 940 N N . ALA A 1 121 ? 2.599 -13.218 18.528 1.00 77.56 121 ALA A N 1
ATOM 941 C CA . ALA A 1 121 ? 3.874 -13.031 19.220 1.00 77.56 121 ALA A CA 1
ATOM 942 C C . ALA A 1 121 ? 4.126 -14.109 20.292 1.00 77.56 121 ALA A C 1
ATOM 944 O O . ALA A 1 121 ? 5.246 -14.588 20.423 1.00 77.56 121 ALA A O 1
ATOM 945 N N . LEU A 1 122 ? 3.087 -14.545 21.013 1.00 72.50 122 LEU A N 1
ATOM 946 C CA . LEU A 1 122 ? 3.176 -15.625 22.010 1.00 72.50 122 LEU A CA 1
ATOM 947 C C . LEU A 1 122 ? 3.357 -17.024 21.394 1.00 72.50 122 LEU A C 1
ATOM 949 O O . LEU A 1 122 ? 3.739 -17.958 22.098 1.00 72.50 122 LEU A O 1
ATOM 953 N N . LEU A 1 123 ? 3.050 -17.186 20.103 1.00 65.56 123 LEU A N 1
ATOM 954 C CA . LEU A 1 123 ? 3.240 -18.432 19.355 1.00 65.56 123 LEU A CA 1
ATOM 955 C C . LEU A 1 123 ? 4.632 -18.537 18.725 1.00 65.56 123 LEU A C 1
ATOM 957 O O . LEU A 1 123 ? 4.975 -19.612 18.230 1.00 65.56 123 LEU A O 1
ATOM 961 N N . VAL A 1 124 ? 5.428 -17.461 18.742 1.00 65.38 124 VAL A N 1
ATOM 962 C CA . VAL A 1 124 ? 6.837 -17.522 18.348 1.00 65.38 124 VAL A CA 1
ATOM 963 C C . VAL A 1 124 ? 7.564 -18.333 19.419 1.00 65.38 124 VAL A C 1
ATOM 965 O O . VAL A 1 124 ? 7.618 -17.903 20.572 1.00 65.38 124 VAL A O 1
ATOM 968 N N . PRO A 1 125 ? 8.085 -19.530 19.098 1.00 59.06 125 PRO A N 1
ATOM 969 C CA . PRO A 1 125 ? 8.852 -20.280 20.071 1.00 59.06 125 PRO A CA 1
ATOM 970 C C . PRO A 1 125 ? 10.092 -19.460 20.439 1.00 59.06 125 PRO A C 1
ATOM 972 O O . PRO A 1 125 ? 10.912 -19.163 19.573 1.00 59.06 125 PRO A O 1
ATOM 975 N N . GLU A 1 126 ? 10.244 -19.149 21.727 1.00 57.66 126 GLU A N 1
ATOM 976 C CA . GLU A 1 126 ? 11.499 -18.734 22.379 1.00 57.66 126 GLU A CA 1
ATOM 977 C C . GLU A 1 126 ? 12.504 -19.911 22.347 1.00 57.66 126 GLU A C 1
ATOM 979 O O . GLU A 1 126 ? 12.947 -20.430 23.370 1.00 57.66 126 GLU A O 1
ATOM 984 N N . GLY A 1 127 ? 12.759 -20.454 21.159 1.00 64.00 127 GLY A N 1
ATOM 985 C CA . GLY A 1 127 ? 13.709 -21.527 20.904 1.00 64.00 127 GLY A CA 1
ATOM 986 C C . GLY A 1 127 ? 14.970 -20.965 20.250 1.00 64.00 127 GLY A C 1
ATOM 987 O O . GLY A 1 127 ? 14.904 -19.904 19.626 1.00 64.00 127 GLY A O 1
ATOM 988 N N . PRO A 1 128 ? 16.119 -21.658 20.349 1.00 63.50 128 PRO A N 1
ATOM 989 C CA . PRO A 1 128 ? 17.329 -21.253 19.643 1.00 63.50 128 PRO A CA 1
ATOM 990 C C . PRO A 1 128 ? 17.028 -21.061 18.147 1.00 63.50 128 PRO A C 1
ATOM 992 O O . PRO A 1 128 ? 16.635 -22.010 17.470 1.00 63.50 128 PRO A O 1
ATOM 995 N N . LEU A 1 129 ? 17.191 -19.829 17.638 1.00 65.06 129 LEU A N 1
ATOM 996 C CA . LEU A 1 129 ? 16.954 -19.471 16.225 1.00 65.06 129 LEU A CA 1
ATOM 997 C C . LEU A 1 129 ? 17.780 -20.335 15.259 1.00 65.06 129 LEU A C 1
ATOM 999 O O . LEU A 1 129 ? 17.405 -20.530 14.102 1.00 65.06 129 LEU A O 1
ATOM 1003 N N . HIS A 1 130 ? 18.881 -20.887 15.762 1.00 75.31 130 HIS A N 1
ATOM 1004 C CA . HIS A 1 130 ? 19.725 -21.850 15.087 1.00 75.31 130 HIS A CA 1
ATOM 1005 C C . HIS A 1 130 ? 19.897 -23.061 16.000 1.00 75.31 130 HIS A C 1
ATOM 1007 O O . HIS A 1 130 ? 20.289 -22.918 17.158 1.00 75.31 130 HIS A O 1
ATOM 1013 N N . ALA A 1 131 ? 19.588 -24.250 15.478 1.00 74.25 131 ALA A N 1
ATOM 1014 C CA . ALA A 1 131 ? 19.823 -25.507 16.186 1.00 74.25 131 ALA A CA 1
ATOM 1015 C C . ALA A 1 131 ? 21.322 -25.731 16.461 1.00 74.25 131 ALA A C 1
ATOM 1017 O O . ALA A 1 131 ? 21.676 -26.337 17.470 1.00 74.25 131 ALA A O 1
ATOM 1018 N N . ASP A 1 132 ? 22.175 -25.157 15.606 1.00 78.00 132 ASP A N 1
ATOM 1019 C CA . ASP A 1 132 ? 23.623 -25.290 15.646 1.00 78.00 132 ASP A CA 1
ATOM 1020 C C . ASP A 1 132 ? 24.246 -23.880 15.626 1.00 78.00 132 ASP A C 1
ATOM 1022 O O . ASP A 1 132 ? 24.142 -23.163 14.629 1.00 78.00 132 ASP A O 1
ATOM 1026 N N . ASN A 1 133 ? 24.875 -23.459 16.729 1.00 81.25 133 ASN A N 1
ATOM 1027 C CA . ASN A 1 133 ? 25.688 -22.235 16.800 1.00 81.25 133 ASN A CA 1
ATOM 1028 C C . ASN A 1 133 ? 27.168 -22.606 16.955 1.00 81.25 133 ASN A C 1
ATOM 1030 O O . ASN A 1 133 ? 27.803 -22.295 17.955 1.00 81.25 133 ASN A O 1
ATOM 1034 N N . GLU A 1 134 ? 27.702 -23.336 15.976 1.00 85.25 134 GLU A N 1
ATOM 1035 C CA . GLU A 1 134 ? 29.088 -23.833 15.984 1.00 85.25 134 GLU A CA 1
ATOM 1036 C C . GLU A 1 134 ? 30.133 -22.708 16.072 1.00 85.25 134 GLU A C 1
ATOM 1038 O O . GLU A 1 134 ? 31.240 -22.916 16.558 1.00 85.25 134 GLU A O 1
ATOM 1043 N N . TRP A 1 135 ? 29.769 -21.509 15.617 1.00 80.94 135 TRP A N 1
ATOM 1044 C CA . TRP A 1 135 ? 30.665 -20.362 15.503 1.00 80.94 135 TRP A CA 1
ATOM 1045 C C . TRP A 1 135 ? 30.479 -19.318 16.614 1.00 80.94 135 TRP A C 1
ATOM 1047 O O . TRP A 1 135 ? 30.992 -18.211 16.469 1.00 80.94 135 TRP A O 1
ATOM 1057 N N . ASP A 1 136 ? 29.756 -19.655 17.695 1.00 77.31 136 ASP A N 1
ATOM 1058 C CA . ASP A 1 136 ? 29.519 -18.801 18.877 1.00 77.31 136 ASP A CA 1
ATOM 1059 C C . ASP A 1 136 ? 29.114 -17.354 18.527 1.00 77.31 136 ASP A C 1
ATOM 1061 O O . ASP A 1 136 ? 29.497 -16.375 19.170 1.00 77.31 136 ASP A O 1
ATOM 1065 N N . ILE A 1 137 ? 28.307 -17.199 17.476 1.00 81.56 137 ILE A N 1
ATOM 1066 C CA . ILE A 1 137 ? 27.838 -15.885 17.038 1.00 81.56 137 ILE A CA 1
ATOM 1067 C C . ILE A 1 137 ? 26.744 -15.443 18.012 1.00 81.56 137 ILE A C 1
ATOM 1069 O O . ILE A 1 137 ? 25.708 -16.104 18.131 1.00 81.56 137 ILE A O 1
ATOM 1073 N N . SER A 1 138 ? 26.974 -14.339 18.723 1.00 78.69 138 SER A N 1
ATOM 1074 C CA . SER A 1 138 ? 26.020 -13.746 19.661 1.00 78.69 138 SER A CA 1
ATOM 1075 C C . SER A 1 138 ? 25.362 -12.496 19.071 1.00 78.69 138 SER A C 1
ATOM 1077 O O . SER A 1 138 ? 25.975 -11.733 18.323 1.00 78.69 138 SER A O 1
ATOM 1079 N N . VAL A 1 139 ? 24.082 -12.290 19.396 1.00 81.00 139 VAL A N 1
ATOM 1080 C CA . VAL A 1 139 ? 23.362 -11.054 19.069 1.00 81.00 139 VAL A CA 1
ATOM 1081 C C . VAL A 1 139 ? 23.636 -10.060 20.193 1.00 81.00 139 VAL A C 1
ATOM 1083 O O . VAL A 1 139 ? 23.145 -10.241 21.305 1.00 81.00 139 VAL A O 1
ATOM 1086 N N . VAL A 1 140 ? 24.445 -9.042 19.914 1.00 84.31 140 VAL A N 1
ATOM 1087 C CA . VAL A 1 140 ? 24.652 -7.905 20.821 1.00 84.31 140 VAL A CA 1
ATOM 1088 C C . VAL A 1 140 ? 23.551 -6.880 20.552 1.00 84.31 140 VAL A C 1
ATOM 1090 O O . VAL A 1 140 ? 23.273 -6.566 19.396 1.00 84.31 140 VAL A O 1
ATOM 1093 N N . ASP A 1 141 ? 22.897 -6.391 21.605 1.00 75.62 141 ASP A N 1
ATOM 1094 C CA . ASP A 1 141 ? 21.939 -5.289 21.499 1.00 75.62 141 ASP A CA 1
ATOM 1095 C C . ASP A 1 141 ? 22.705 -3.960 21.429 1.00 75.62 141 ASP A C 1
ATOM 1097 O O . ASP A 1 141 ? 23.414 -3.593 22.365 1.00 75.62 141 ASP A O 1
ATOM 1101 N N . ASP A 1 142 ? 22.547 -3.220 20.331 1.00 70.50 142 ASP A N 1
ATOM 1102 C CA . ASP A 1 142 ? 23.199 -1.920 20.095 1.00 70.50 142 ASP A CA 1
ATOM 1103 C C . ASP A 1 142 ? 22.698 -0.801 21.045 1.00 70.50 142 ASP A C 1
ATOM 1105 O O . ASP A 1 142 ? 23.088 0.363 20.919 1.00 70.50 142 ASP A O 1
ATOM 1109 N N . SER A 1 143 ? 21.803 -1.124 21.986 1.00 63.91 143 SER A N 1
ATOM 1110 C CA . SER A 1 143 ? 21.150 -0.179 22.901 1.00 63.91 143 SER A CA 1
ATOM 1111 C C . SER A 1 143 ? 21.843 -0.018 24.265 1.00 63.91 143 SER A C 1
ATOM 1113 O O . SER A 1 143 ? 21.433 0.839 25.054 1.00 63.91 143 SER A O 1
ATOM 1115 N N . GLU A 1 144 ? 22.892 -0.790 24.567 1.00 53.69 144 GLU A N 1
ATOM 1116 C CA . GLU A 1 144 ? 23.658 -0.648 25.814 1.00 53.69 144 GLU A CA 1
ATOM 1117 C C . GLU A 1 144 ? 24.879 0.280 25.640 1.00 53.69 144 GLU A C 1
ATOM 1119 O O . GLU A 1 144 ? 25.602 0.179 24.648 1.00 53.69 144 GLU A O 1
ATOM 1124 N N . PRO A 1 145 ? 25.178 1.191 26.593 1.00 49.69 145 PRO A N 1
ATOM 1125 C CA . PRO A 1 145 ? 26.467 1.872 26.597 1.00 49.69 145 PRO A CA 1
ATOM 1126 C C . PRO A 1 145 ? 27.556 0.840 26.893 1.00 49.69 145 PRO A C 1
ATOM 1128 O O . PRO A 1 145 ? 27.478 0.167 27.923 1.00 49.69 145 PRO A O 1
ATOM 1131 N N . GLU A 1 146 ? 28.560 0.738 26.014 1.00 42.78 146 GLU A N 1
ATOM 1132 C CA . GLU A 1 146 ? 29.690 -0.184 26.160 1.00 42.78 146 GLU A CA 1
ATOM 1133 C C . GLU A 1 146 ? 30.211 -0.207 27.603 1.00 42.78 146 GLU A C 1
ATOM 1135 O O . GLU A 1 146 ? 30.851 0.734 28.086 1.00 42.78 146 GLU A O 1
ATOM 1140 N N . LYS A 1 147 ? 29.933 -1.309 28.303 1.00 41.00 147 LYS A N 1
ATOM 1141 C CA . LYS A 1 147 ? 30.641 -1.672 29.522 1.00 41.00 147 LYS A CA 1
ATOM 1142 C C . LYS A 1 147 ? 31.797 -2.562 29.119 1.00 41.00 147 LYS A C 1
ATOM 1144 O O . LYS A 1 147 ? 31.641 -3.744 28.836 1.00 41.00 147 LYS A O 1
ATOM 1149 N N . THR A 1 148 ? 32.972 -1.952 29.120 1.00 43.81 148 THR A N 1
ATOM 1150 C CA . THR A 1 148 ? 34.236 -2.656 29.265 1.00 43.81 148 THR A CA 1
ATOM 1151 C C . THR A 1 148 ? 34.183 -3.498 30.534 1.00 43.81 148 THR A C 1
ATOM 1153 O O . THR A 1 148 ? 34.171 -2.928 31.618 1.00 43.81 148 THR A O 1
ATOM 1156 N N . ASP A 1 149 ? 34.183 -4.819 30.403 1.00 32.69 149 ASP A N 1
ATOM 1157 C CA . ASP A 1 149 ? 34.789 -5.707 31.392 1.00 32.69 149 ASP A CA 1
ATOM 1158 C C . ASP A 1 149 ? 35.222 -7.002 30.706 1.00 32.69 149 ASP A C 1
ATOM 1160 O O . ASP A 1 149 ? 34.435 -7.874 30.344 1.00 32.69 149 ASP A O 1
ATOM 1164 N N . ALA A 1 150 ? 36.534 -7.093 30.506 1.00 40.06 150 ALA A N 1
ATOM 1165 C CA . ALA A 1 150 ? 37.212 -8.317 30.151 1.00 40.06 150 ALA A CA 1
ATOM 1166 C C . ALA A 1 150 ? 37.069 -9.336 31.292 1.00 40.06 150 ALA A C 1
ATOM 1168 O O . ALA A 1 150 ? 37.395 -9.044 32.442 1.00 40.06 150 ALA A O 1
ATOM 1169 N N . THR A 1 151 ? 36.685 -10.570 30.974 1.00 29.17 151 THR A N 1
ATOM 1170 C CA . THR A 1 151 ? 37.137 -11.748 31.722 1.00 29.17 151 THR A CA 1
ATOM 1171 C C . THR A 1 151 ? 37.427 -12.869 30.733 1.00 29.17 151 THR A C 1
ATOM 1173 O O . THR A 1 151 ? 36.602 -13.255 29.915 1.00 29.17 151 THR A O 1
ATOM 1176 N N . SER A 1 152 ? 38.679 -13.299 30.804 1.00 36.69 152 SER A N 1
ATOM 1177 C CA . SER A 1 152 ? 39.413 -14.216 29.943 1.00 36.69 152 SER A CA 1
ATOM 1178 C C . SER A 1 152 ? 39.245 -15.670 30.388 1.00 36.69 152 SER A C 1
ATOM 1180 O O . SER A 1 152 ? 39.329 -15.930 31.587 1.00 36.69 152 SER A O 1
ATOM 1182 N N . SER A 1 153 ? 39.228 -16.603 29.431 1.00 33.59 153 SER A N 1
ATOM 1183 C CA . SER A 1 153 ? 39.901 -17.908 29.555 1.00 33.59 153 SER A CA 1
ATOM 1184 C C . SER A 1 153 ? 40.086 -18.563 28.176 1.00 33.59 153 SER A C 1
ATOM 1186 O O . SER A 1 153 ? 39.108 -19.027 27.606 1.00 33.59 153 SER A O 1
ATOM 1188 N N . ASP A 1 154 ? 41.306 -18.549 27.619 1.00 32.75 154 ASP A N 1
ATOM 1189 C CA . ASP A 1 154 ? 42.115 -19.774 27.447 1.00 32.75 154 ASP A CA 1
ATOM 1190 C C . ASP A 1 154 ? 43.544 -19.463 26.928 1.00 32.75 154 ASP A C 1
ATOM 1192 O O . ASP A 1 154 ? 43.785 -19.059 25.793 1.00 32.75 154 ASP A O 1
ATOM 1196 N N . GLU A 1 155 ? 44.470 -19.563 27.876 1.00 31.86 155 GLU A N 1
ATOM 1197 C CA . GLU A 1 155 ? 45.870 -20.002 27.847 1.00 31.86 155 GLU A CA 1
ATOM 1198 C C . GLU A 1 155 ? 46.705 -20.028 26.537 1.00 31.86 155 GLU A C 1
ATOM 1200 O O . GLU A 1 155 ? 46.680 -20.976 25.755 1.00 31.86 155 GLU A O 1
ATOM 1205 N N . PHE A 1 156 ? 47.656 -19.088 26.418 1.00 30.92 156 PHE A N 1
ATOM 1206 C CA . PHE A 1 156 ? 48.962 -19.361 25.795 1.00 30.92 156 PHE A CA 1
ATOM 1207 C C . PHE A 1 156 ? 50.090 -18.820 26.689 1.00 30.92 156 PHE A C 1
ATOM 1209 O O . PHE A 1 156 ? 50.067 -17.673 27.137 1.00 30.92 156 PHE A O 1
ATOM 1216 N N . GLN A 1 157 ? 51.055 -19.684 27.010 1.00 35.72 157 GLN A N 1
ATOM 1217 C CA . GLN A 1 157 ? 52.049 -19.499 28.072 1.00 35.72 157 GLN A CA 1
ATOM 1218 C C . GLN A 1 157 ? 53.026 -18.337 27.827 1.00 35.72 157 GLN A C 1
ATOM 1220 O O . GLN A 1 157 ? 53.640 -18.218 26.768 1.00 35.72 157 GLN A O 1
ATOM 1225 N N . LYS A 1 158 ? 53.260 -17.546 28.880 1.00 32.53 158 LYS A N 1
ATOM 1226 C CA . LYS A 1 158 ? 54.309 -16.521 28.973 1.00 32.53 158 LYS A CA 1
ATOM 1227 C C . LYS A 1 158 ? 55.492 -17.019 29.821 1.00 32.53 158 LYS A C 1
ATOM 1229 O O . LYS A 1 158 ? 55.263 -17.400 30.968 1.00 32.53 158 LYS A O 1
ATOM 1234 N N . PRO A 1 159 ? 56.752 -16.903 29.356 1.00 30.27 159 PRO A N 1
ATOM 1235 C CA . PRO A 1 159 ? 57.920 -16.788 30.233 1.00 30.27 159 PRO A CA 1
ATOM 1236 C C . PRO A 1 159 ? 58.241 -15.310 30.568 1.00 30.27 159 PRO A C 1
ATOM 1238 O O . PRO A 1 159 ? 57.791 -14.404 29.864 1.00 30.27 159 PRO A O 1
ATOM 1241 N N . PRO A 1 160 ? 58.969 -15.027 31.667 1.00 34.56 160 PRO A N 1
ATOM 1242 C CA . PRO A 1 160 ? 58.739 -13.831 32.484 1.00 34.56 160 PRO A CA 1
ATOM 1243 C C . PRO A 1 160 ? 59.683 -12.630 32.239 1.00 34.56 160 PRO A C 1
ATOM 1245 O O . PRO A 1 160 ? 60.806 -12.811 31.790 1.00 34.56 160 PRO A O 1
ATOM 1248 N N . ALA A 1 161 ? 59.146 -11.446 32.607 1.00 32.62 161 ALA A N 1
ATOM 1249 C CA . ALA A 1 161 ? 59.697 -10.156 33.106 1.00 32.62 161 ALA A CA 1
ATOM 1250 C C . ALA A 1 161 ? 61.118 -9.686 32.675 1.00 32.62 161 ALA A C 1
ATOM 1252 O O . ALA A 1 161 ? 62.058 -10.460 32.703 1.00 32.62 161 ALA A O 1
ATOM 1253 N N . ALA A 1 162 ? 61.394 -8.408 32.364 1.00 30.30 162 ALA A N 1
ATOM 1254 C CA . ALA A 1 162 ? 61.069 -7.204 33.141 1.00 30.30 162 ALA A CA 1
ATOM 1255 C C . ALA A 1 162 ? 61.385 -5.878 32.379 1.00 30.30 162 ALA A C 1
ATOM 1257 O O . ALA A 1 162 ? 62.453 -5.769 31.789 1.00 30.30 162 ALA A O 1
ATOM 1258 N N . GLU A 1 163 ? 60.460 -4.908 32.490 1.00 33.56 163 GLU A N 1
ATOM 1259 C CA . GLU A 1 163 ? 60.564 -3.419 32.524 1.00 33.56 163 GLU A CA 1
ATOM 1260 C C . GLU A 1 163 ? 61.362 -2.597 31.448 1.00 33.56 163 GLU A C 1
ATOM 1262 O O . GLU A 1 163 ? 61.901 -3.162 30.506 1.00 33.56 163 GLU A O 1
ATOM 1267 N N . PRO A 1 164 ? 61.327 -1.238 31.448 1.00 47.47 164 PRO A N 1
ATOM 1268 C CA . PRO A 1 164 ? 60.436 -0.469 30.566 1.00 47.47 164 PRO A CA 1
ATOM 1269 C C . PRO A 1 164 ? 61.161 0.668 29.805 1.00 47.47 164 PRO A C 1
ATOM 1271 O O . PRO A 1 164 ? 61.857 1.468 30.421 1.00 47.47 164 PRO A O 1
ATOM 1274 N N . ALA A 1 165 ? 60.951 0.865 28.499 1.00 31.45 165 ALA A N 1
ATOM 1275 C CA . ALA A 1 165 ? 61.392 2.122 27.875 1.00 31.45 165 ALA A CA 1
ATOM 1276 C C . ALA A 1 165 ? 60.703 2.434 26.541 1.00 31.45 165 ALA A C 1
ATOM 1278 O O . ALA A 1 165 ? 60.850 1.711 25.566 1.00 31.45 165 ALA A O 1
ATOM 1279 N N . THR A 1 166 ? 59.975 3.555 26.546 1.00 35.41 166 THR A N 1
ATOM 1280 C CA . THR A 1 166 ? 59.983 4.622 25.530 1.00 35.41 166 THR A CA 1
ATOM 1281 C C . THR A 1 166 ? 60.026 4.220 24.053 1.00 35.41 166 THR A C 1
ATOM 1283 O O . THR A 1 166 ? 61.065 3.858 23.513 1.00 35.41 166 THR A O 1
ATOM 1286 N N . THR A 1 167 ? 58.904 4.457 23.378 1.00 49.88 167 THR A N 1
ATOM 1287 C CA . THR A 1 167 ? 58.775 4.569 21.921 1.00 49.88 167 THR A CA 1
ATOM 1288 C C . THR A 1 167 ? 59.808 5.556 21.352 1.00 49.88 167 THR A C 1
ATOM 1290 O O . THR A 1 167 ? 59.683 6.760 21.604 1.00 49.88 167 THR A O 1
ATOM 1293 N N . SER A 1 168 ? 60.812 5.085 20.602 1.00 45.72 168 SER A N 1
ATOM 1294 C CA . SER A 1 168 ? 61.710 5.957 19.835 1.00 45.72 168 SER A CA 1
ATOM 1295 C C . SER A 1 168 ? 61.206 6.124 18.401 1.00 45.72 168 SER A C 1
ATOM 1297 O O . SER A 1 168 ? 60.679 5.213 17.769 1.00 45.72 168 SER A O 1
ATOM 1299 N N . PHE A 1 169 ? 61.345 7.347 17.904 1.00 46.50 169 PHE A N 1
ATOM 1300 C CA . PHE A 1 169 ? 60.977 7.792 16.559 1.00 46.50 169 PHE A CA 1
ATOM 1301 C C . PHE A 1 169 ? 61.867 7.176 15.456 1.00 46.50 169 PHE A C 1
ATOM 1303 O O . PHE A 1 169 ? 61.548 7.305 14.275 1.00 46.50 169 PHE A O 1
ATOM 1310 N N . ASP A 1 170 ? 62.955 6.504 15.842 1.00 53.91 170 ASP A N 1
ATOM 1311 C CA . ASP A 1 170 ? 63.994 5.991 14.942 1.00 53.91 170 ASP A CA 1
ATOM 1312 C C . ASP A 1 170 ? 63.531 4.771 14.121 1.00 53.91 170 ASP A C 1
ATOM 1314 O O . ASP A 1 170 ? 63.960 4.590 12.981 1.00 53.91 170 ASP A O 1
ATOM 1318 N N . ASP A 1 171 ? 62.585 3.977 14.637 1.00 67.50 171 ASP A N 1
ATOM 1319 C CA . ASP A 1 171 ? 62.104 2.762 13.958 1.00 67.50 171 ASP A CA 1
ATOM 1320 C C . ASP A 1 171 ? 61.304 3.069 12.679 1.00 67.50 171 ASP A C 1
ATOM 1322 O O . ASP A 1 171 ? 61.303 2.294 11.722 1.00 67.50 171 ASP A O 1
ATOM 1326 N N . ILE A 1 172 ? 60.632 4.223 12.621 1.00 70.94 172 ILE A N 1
ATOM 1327 C CA . ILE A 1 172 ? 59.802 4.605 11.466 1.00 70.94 172 ILE A CA 1
ATOM 1328 C C . ILE A 1 172 ? 60.670 5.085 10.294 1.00 70.94 172 ILE A C 1
ATOM 1330 O O . ILE A 1 172 ? 60.318 4.887 9.127 1.00 70.94 172 ILE A O 1
ATOM 1334 N N . GLU A 1 173 ? 61.809 5.708 10.588 1.00 73.19 173 GLU A N 1
ATOM 1335 C CA . GLU A 1 173 ? 62.714 6.252 9.576 1.00 73.19 173 GLU A CA 1
ATOM 1336 C C . GLU A 1 173 ? 63.541 5.140 8.910 1.00 73.19 173 GLU A C 1
ATOM 1338 O O . GLU A 1 173 ? 63.727 5.148 7.690 1.00 73.19 173 GLU A O 1
ATOM 1343 N N . GLU A 1 174 ? 63.907 4.109 9.678 1.00 79.12 174 GLU A N 1
ATOM 1344 C CA . GLU A 1 174 ? 64.535 2.884 9.169 1.00 79.12 174 GLU A CA 1
ATOM 1345 C C . GLU A 1 174 ? 63.583 2.098 8.245 1.00 79.12 174 GLU A C 1
ATOM 1347 O O . GLU A 1 174 ? 63.970 1.685 7.149 1.00 79.12 174 GLU A O 1
ATOM 1352 N N . LEU A 1 175 ? 62.302 1.975 8.616 1.00 73.06 175 LEU A N 1
ATOM 1353 C CA . LEU A 1 175 ? 61.285 1.307 7.791 1.00 73.06 175 LEU A CA 1
ATOM 1354 C C . LEU A 1 175 ? 61.013 2.038 6.468 1.00 73.06 175 LEU A C 1
ATOM 1356 O O . LEU A 1 175 ? 60.820 1.397 5.432 1.00 73.06 175 LEU A O 1
ATOM 1360 N N . ARG A 1 176 ? 61.036 3.378 6.465 1.00 75.50 176 ARG A N 1
ATOM 1361 C CA . ARG A 1 176 ? 60.920 4.168 5.225 1.00 75.50 176 ARG A CA 1
ATOM 1362 C C . ARG A 1 176 ? 62.092 3.923 4.282 1.00 75.50 176 ARG A C 1
ATOM 1364 O O . ARG A 1 176 ? 61.886 3.719 3.090 1.00 75.50 176 ARG A O 1
ATOM 1371 N N . LYS A 1 177 ? 63.309 3.885 4.820 1.00 81.69 177 LYS A N 1
ATOM 1372 C CA . LYS A 1 177 ? 64.527 3.670 4.034 1.00 81.69 177 LYS A CA 1
ATOM 1373 C C . LYS A 1 177 ? 64.572 2.278 3.396 1.00 81.69 177 LYS A C 1
ATOM 1375 O O . LYS A 1 177 ? 65.051 2.131 2.274 1.00 81.69 177 LYS A O 1
ATOM 1380 N N . GLN A 1 178 ? 64.038 1.269 4.084 1.00 79.38 178 GLN A N 1
ATOM 1381 C CA . GLN A 1 178 ? 63.904 -0.090 3.552 1.00 79.38 178 GLN A CA 1
ATOM 1382 C C . GLN A 1 178 ? 62.865 -0.181 2.426 1.00 79.38 178 GLN A C 1
ATOM 1384 O O . GLN A 1 178 ? 63.086 -0.892 1.445 1.00 79.38 178 GLN A O 1
ATOM 1389 N N . LEU A 1 179 ? 61.761 0.565 2.527 1.00 75.44 179 LEU A N 1
ATOM 1390 C CA . LEU A 1 179 ? 60.730 0.609 1.489 1.00 75.44 179 LEU A CA 1
ATOM 1391 C C . LEU A 1 179 ? 61.230 1.293 0.206 1.00 75.44 179 LEU A C 1
ATOM 1393 O O . LEU A 1 179 ? 60.947 0.821 -0.893 1.00 75.44 179 LEU A O 1
ATOM 1397 N N . ASP A 1 180 ? 62.003 2.371 0.338 1.00 81.12 180 ASP A N 1
ATOM 1398 C CA . ASP A 1 180 ? 62.567 3.086 -0.811 1.00 81.12 180 ASP A CA 1
ATOM 1399 C C . ASP A 1 180 ? 63.634 2.254 -1.541 1.00 81.12 180 ASP A C 1
ATOM 1401 O O . ASP A 1 180 ? 63.712 2.293 -2.767 1.00 81.12 180 ASP A O 1
ATOM 1405 N N . ALA A 1 181 ? 64.413 1.446 -0.810 1.00 81.56 181 ALA A N 1
ATOM 1406 C CA . ALA A 1 181 ? 65.389 0.527 -1.398 1.00 81.56 181 ALA A CA 1
ATOM 1407 C C . ALA A 1 181 ? 64.735 -0.625 -2.183 1.00 81.56 181 ALA A C 1
ATOM 1409 O O . ALA A 1 181 ? 65.290 -1.067 -3.183 1.00 81.56 181 ALA A O 1
ATOM 1410 N N . LEU A 1 182 ? 63.555 -1.090 -1.761 1.00 74.25 182 LEU A N 1
ATOM 1411 C CA . LEU A 1 182 ? 62.801 -2.146 -2.450 1.00 74.25 182 LEU A CA 1
ATOM 1412 C C . LEU A 1 182 ? 62.095 -1.666 -3.724 1.00 74.25 182 LEU A C 1
ATOM 1414 O O . LEU A 1 182 ? 61.825 -2.475 -4.604 1.00 74.25 182 LEU A O 1
ATOM 1418 N N . ASN A 1 183 ? 61.792 -0.372 -3.825 1.00 70.69 183 ASN A N 1
ATOM 1419 C CA . ASN A 1 183 ? 61.121 0.214 -4.989 1.00 70.69 183 ASN A CA 1
ATOM 1420 C C . ASN A 1 183 ? 62.098 0.760 -6.046 1.00 70.69 183 ASN A C 1
ATOM 1422 O O . ASN A 1 183 ? 61.660 1.356 -7.030 1.00 70.69 183 ASN A O 1
ATOM 1426 N N . ALA A 1 184 ? 63.407 0.618 -5.819 1.00 69.12 184 ALA A N 1
ATOM 1427 C CA . ALA A 1 184 ? 64.456 1.113 -6.707 1.00 69.12 184 ALA A CA 1
ATOM 1428 C C . ALA A 1 184 ? 65.010 0.053 -7.685 1.00 69.12 184 ALA A C 1
ATOM 1430 O O . ALA A 1 184 ? 65.908 0.394 -8.457 1.00 69.12 184 ALA A O 1
ATOM 1431 N N . ASP A 1 185 ? 64.462 -1.170 -7.683 1.00 53.00 185 ASP A N 1
ATOM 1432 C CA . ASP A 1 185 ? 64.690 -2.219 -8.696 1.00 53.00 185 ASP A CA 1
ATOM 1433 C C . ASP A 1 185 ? 63.451 -2.429 -9.589 1.00 53.00 185 ASP A C 1
ATOM 1435 O O . ASP A 1 185 ? 62.321 -2.511 -9.049 1.00 53.00 185 ASP A O 1
#

Secondary structure (DSSP, 8-state):
--------------TT-TTHHHHHHHHTTS-S-GGGGGT-THHHHHHHHHHHHHHHHHHHHT-SPPPSEE--BTTTTB--EE-PPPPTT-S-HHHHHHHHHHHHHHHHHHHHHHHHHHHHHHTS--S-SSS--TT------TTS------------PPPP--------THHHHHHHHHHHHHT--

Foldseek 3Di:
DDDDPDDPDPDDQDPPDPCNVVVVCCVVVNDVDPVCVVVVCPVVVVVVVVVVVVLVCCVVVVDDDRAPDWDADPVVRDIDTDDDDDDCPDPDPVSNVVVVVCVVCVVVVVVVVVVVVVVVVVPPPPDDPDPDPPPPDDDDDPPDDDDDDDDDDDDDDDDDDDDDDDDDPVVVVVVVVVVVVVVPD

Sequence (185 aa):
MVNFFVAVVVVVVTGGNPYSRLMALQRMGIVDNYERIRDFSVAVIGVVAGLLVQNTLKFLLQFGHVSPYLGYNSLKDYFPTMEMRPNPQCSNAACLERQKEYLLEKPAGDAAIRAKMEAEALLVPEGPLHADNEWDISVVDDSEPEKTDATSSDEFQKPPAAEPATTSFDDIEELRKQLDALNAD

Organism: Populus trichocarpa (NCBI:txid3694)

InterPro domains:
  IPR035985 Ubiquitin-activating enzyme-like [SSF69572] (43-96)

Radius of gyration: 33.1 Å; chains: 1; bounding box: 88×52×67 Å

=== Feature glossary ===
Reading guide. The protein is described through the following features:

Foldseek 3Di. A 3Di character summarizes, for each residue, the relative orientation of the Cα frame of its nearest spatial neighbor. Because it encodes fold topology rather than chemistry, 3Di alignments detect remote structural similarity that sequence alignment misses.

Contact-map, Ramachandran, and PAE plots. Plot images: a contact map (which residues are close in 3D, as an N×N binary image), a Ramachandran scatter (backbone torsion angles, revealing secondary-structure composition at a glance), and — for AlphaFold structures — a PAE heatmap (pairwise prediction confidence).

Radius of gyration, Cα contacts, bounding box. Radius of gyration (Rg) is the root-mean-square distance of Cα atoms from their centroid — a single number for overall size and compactness. A globular domain of N residues has Rg ≈ 2.2·N^0.38 Å; an extended or disordered chain has a much larger Rg. The Cα contact count is the number of residue pairs whose Cα atoms are within 8 Å and are more than four positions apart in sequence — a standard proxy for tertiary packing density. The bounding box is the smallest axis-aligned box enclosing all Cα atoms.

Secondary structure (8-state, DSSP). Eight-state secondary structure (DSSP): H is the canonical α-helix, G the tighter 3₁₀-helix, I the wider π-helix; E/B are β-structure, T and S are turns and bends, and '-' is everything else. DSSP derives these from the pattern of main-chain N–H···O=C hydrogen bonds, not from the sequence.

B-factor. B-factor (Debye–Waller factor) reflects atomic displacement in the crystal lattice. It is an experimental observable (units Å²), not a prediction; low values mean the atom is pinned down, high values mean it moves or is heterogeneous across the crystal.

pLDDT. pLDDT is the predicted lDDT-Cα score: AlphaFold's confidence that the local environment of each residue (all inter-atomic distances within 15 Å) is correctly placed. It is a per-residue number between 0 and 100, with higher meaning more reliable.

Nearest PDB structures. Nearest PDB neighbors are the top structural matches found by Foldseek when searching this structure against the entire Protein Data Bank. Each hit reports a TM-score (0 to 1; >0.5 almost always implies the same fold) and an E-value. These are *structural* homologs — they may share no detectable sequence similarity.

Solvent-accessible surface area. Accessible surface area quantifies burial. A residue with SASA near zero is packed into the hydrophobic core; one with SASA >100 Å² sits on the surface. Computed here via the Shrake–Rupley numerical algorithm with a 1.4 Å probe.

Rendered structure images. Structure images are PyMOL renders from six orthogonal camera directi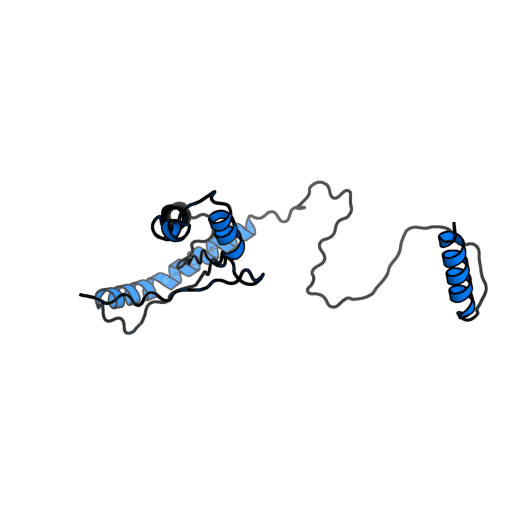ons. Cartoon representation draws helices as coils and strands as arrows; sticks shows the backbone as bonds; surface shows the solvent-excluded envelope. Rainbow coloring maps sequence position to hue (blue→red, N→C); chain coloring assigns a distinct color per polypeptide.

Backbone torsions (φ/ψ). φ (phi) and ψ (psi) are the two rotatable backbone dihedrals per residue: φ is the C(i-1)–N–Cα–C torsion, ψ is the N–Cα–C–N(i+1) torsion, both in degrees on (−180°, 180°]. α-helical residues cluster near (−60°, −45°); β-strand residues near (−120°, +130°). A Ramachandran plot is simply a scatter of (φ, ψ) for every residue.

Predicted aligned error. Predicted Aligned Error (PAE) is an AlphaFold confidence matrix: entry (i, j) is the expected error in the position of residue j, in ångströms, when the prediction is superimposed on the true structure at residue i. Low PAE within a block of residues means that block is internally rigid and well-predicted; high PAE between two blocks means their relative placement is uncertain even if each block individually is confident.

mmCIF coordinates. Structure coordinates are given as an mmCIF _atom_site loop: one row per atom with element, residue name, chain id, sequence number, and x/y/z position in Å. Only the four main-chain atoms per residue are included here; side chains are omitted to keep the record compact.

InterPro / GO / CATH / organism. Database cross-references. InterPro integrates a dozen domain/family signature databases into unified entries with residue-range hits. GO terms attach function/process/location labels with evidence codes. CATH codes position the fold in a four-level structural taxonomy. Organism is the NCBI-taxonomy species name.

Secondary structure (3-state, P-SEA). SS3 is a coarse helix/strand/coil call (letters a/b/c) made by the P-SEA algorithm from inter-Cα distances and dihedrals. It is less detailed than DSSP but needs only Cα positions.

Sequence. Sequence gives the chain of amino acids in standard one-letter code (A=alanine, C=cysteine, …, Y=tyrosine), read N→C. It is the only feature that is directly encoded by the gene; all structural features are derived from the folded form of this sequence.